Protein AF-A0A6N6PFQ8-F1 (afdb_monomer_lite)

Radius of gyration: 21.65 Å; chains: 1; bounding box: 84×48×43 Å

Secondary structure (DSSP, 8-state):
-------------S--S----S----THHHHHHHHHGGGS--TTHHHHHGGGGG-S-HHHHHHHHHHHHTS-GGGTHHHHHS--SHHHHHHHHHHHHHH--GGGHHHHHHHHHHHHHHS-GGGS-HHHHHHHHHHHHHHHHHS-PPPHHHHHHHHHHHHTTS-SS---SHHHHHHHHHHHHHHHHHS-TTSPP-

Sequence (194 aa):
MHFRSFICLIALGWIAVWEAHAARPPTGSVERELAAFHQRRDPQAVEKAWPHLDSPDRAIRTAARRAIMAQPFDSWKRRALDETRTQAALEALTALVEACPAAQADELRPHICEGLTTLHIEGMTAAQQLATVALTRRTFARLGGPTADERGQMTDLWMNFLPAQDSPGARGREFSTAVRALLRFLAPPDAPRP

Structure (mmCIF, N/CA/C/O backbone):
data_AF-A0A6N6PFQ8-F1
#
_entry.id   AF-A0A6N6PFQ8-F1
#
loop_
_atom_site.group_PDB
_atom_site.id
_atom_site.type_symbol
_atom_site.label_atom_id
_atom_site.label_alt_id
_atom_site.label_comp_id
_atom_site.label_asym_id
_atom_site.label_entity_id
_atom_site.label_seq_id
_atom_site.pdbx_PDB_ins_code
_atom_site.Cartn_x
_atom_site.Cartn_y
_atom_site.Cartn_z
_atom_site.occupancy
_atom_site.B_iso_or_equiv
_atom_site.auth_seq_id
_atom_site.auth_comp_id
_atom_site.auth_asym_id
_atom_site.auth_atom_id
_atom_site.pdbx_PDB_model_num
ATOM 1 N N . MET A 1 1 ? -61.586 29.712 7.581 1.00 36.81 1 MET A N 1
ATOM 2 C CA . MET A 1 1 ? -61.432 28.522 6.712 1.00 36.81 1 MET A CA 1
ATOM 3 C C . MET A 1 1 ? -59.971 28.075 6.819 1.00 36.81 1 MET A C 1
ATOM 5 O O . MET A 1 1 ? -59.134 28.658 6.160 1.00 36.81 1 MET A O 1
ATOM 9 N N . HIS A 1 2 ? -59.534 27.415 7.896 1.00 32.06 2 HIS A N 1
ATOM 10 C CA . HIS A 1 2 ? -59.614 25.977 8.226 1.00 32.06 2 HIS A CA 1
ATOM 11 C C . HIS A 1 2 ? -59.050 25.018 7.165 1.00 32.06 2 HIS A C 1
ATOM 13 O O . HIS A 1 2 ? -59.765 24.690 6.230 1.00 32.06 2 HIS A O 1
ATOM 19 N N . PHE A 1 3 ? -57.830 24.511 7.404 1.00 30.52 3 PHE A N 1
ATOM 20 C CA . PHE A 1 3 ? -57.472 23.075 7.471 1.00 30.52 3 PHE A CA 1
ATOM 21 C C . PHE A 1 3 ? -56.017 22.955 7.990 1.00 30.52 3 PHE A C 1
ATOM 23 O O . PHE A 1 3 ? -55.081 23.345 7.309 1.00 30.52 3 PHE A O 1
ATOM 30 N N . ARG A 1 4 ? -55.812 22.839 9.309 1.00 36.16 4 ARG A N 1
ATOM 31 C CA . ARG A 1 4 ? -55.496 21.617 10.088 1.00 36.16 4 ARG A CA 1
ATOM 32 C C . ARG A 1 4 ? -54.203 20.886 9.685 1.00 36.16 4 ARG A C 1
ATOM 34 O O . ARG A 1 4 ? -54.142 20.214 8.667 1.00 36.16 4 ARG A O 1
ATOM 41 N N . SER A 1 5 ? -53.245 20.996 10.608 1.00 34.75 5 SER A N 1
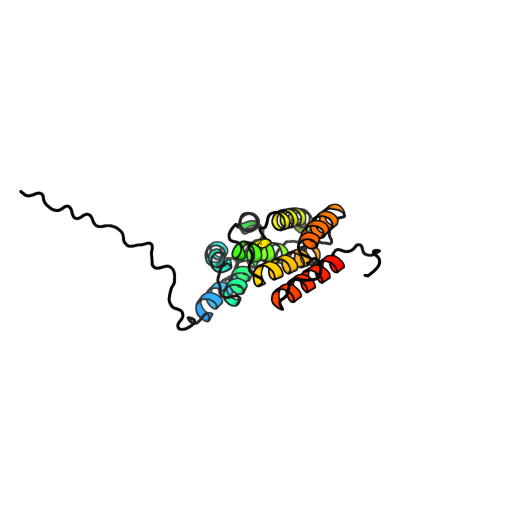ATOM 42 C CA . SER A 1 5 ? -52.209 20.049 11.026 1.00 34.75 5 SER A CA 1
ATOM 43 C C . SER A 1 5 ? -52.179 18.677 10.354 1.00 34.75 5 SER A C 1
ATOM 45 O O . SER A 1 5 ? -53.124 17.906 10.491 1.00 34.75 5 SER A O 1
ATOM 47 N N . PHE A 1 6 ? -50.999 18.312 9.855 1.00 35.72 6 PHE A N 1
ATOM 48 C CA . PHE A 1 6 ? -50.457 16.968 10.030 1.00 35.72 6 PHE A CA 1
ATOM 49 C C . PHE A 1 6 ? -48.992 17.079 10.457 1.00 35.72 6 PHE A C 1
ATOM 51 O O . PHE A 1 6 ? -48.119 17.483 9.696 1.00 35.72 6 PHE A O 1
ATOM 58 N N . ILE A 1 7 ? -48.761 16.756 11.727 1.00 36.88 7 ILE A N 1
ATOM 59 C CA . ILE A 1 7 ? -47.459 16.376 12.263 1.00 36.88 7 ILE A CA 1
ATOM 60 C C . ILE A 1 7 ? -47.153 14.991 11.689 1.00 36.88 7 ILE A C 1
ATOM 62 O O . ILE A 1 7 ? -47.950 14.073 11.872 1.00 36.88 7 ILE A O 1
ATOM 66 N N . CYS A 1 8 ? -46.000 14.832 11.045 1.00 29.67 8 CYS A N 1
ATOM 67 C CA . CYS A 1 8 ? -45.348 13.535 10.933 1.00 29.67 8 CYS A CA 1
ATOM 68 C C . CYS A 1 8 ? -43.855 13.726 11.218 1.00 29.67 8 CYS A C 1
ATOM 70 O O . CYS A 1 8 ? -43.148 14.442 10.512 1.00 29.67 8 CYS A O 1
ATOM 72 N N . LEU A 1 9 ? -43.449 13.148 12.344 1.00 36.41 9 LEU A N 1
ATOM 73 C CA . LEU A 1 9 ? -42.088 12.974 12.838 1.00 36.41 9 LEU A CA 1
ATOM 74 C C . LEU A 1 9 ? -41.306 11.991 11.946 1.00 36.41 9 LEU A C 1
ATOM 76 O O . LEU A 1 9 ? -41.921 11.256 11.180 1.00 36.41 9 LEU A O 1
ATOM 80 N N . ILE A 1 10 ? -39.990 11.887 12.212 1.00 36.28 10 ILE A N 1
ATOM 81 C CA . ILE A 1 10 ? -38.999 10.896 11.715 1.00 36.28 10 ILE A CA 1
ATOM 82 C C . ILE A 1 10 ? -38.246 11.411 10.466 1.00 36.28 10 ILE A C 1
ATOM 84 O O . ILE A 1 10 ? -38.858 11.692 9.451 1.00 36.28 10 ILE A O 1
ATOM 88 N N . ALA A 1 11 ? -36.922 11.574 10.407 1.00 33.91 11 ALA A N 1
ATOM 89 C CA . ALA A 1 11 ? -35.826 11.342 11.339 1.00 33.91 11 ALA A CA 1
ATOM 90 C C . ALA A 1 11 ? -34.702 12.348 11.018 1.00 33.91 11 ALA A C 1
ATOM 92 O O . ALA A 1 11 ? -34.110 12.329 9.939 1.00 33.91 11 ALA A O 1
ATOM 93 N N . LEU A 1 12 ? -34.393 13.215 11.980 1.00 39.75 12 LEU A N 1
ATOM 94 C CA . LEU A 1 12 ? -33.166 14.007 12.013 1.00 39.75 12 LEU A CA 1
ATOM 95 C C . LEU A 1 12 ? -32.006 13.070 12.362 1.00 39.75 12 LEU A C 1
ATOM 97 O O . LEU A 1 12 ? -31.743 12.829 13.537 1.00 39.75 12 LEU A O 1
ATOM 101 N N . GLY A 1 13 ? -31.363 12.490 11.347 1.00 40.25 13 GLY A N 1
ATOM 102 C CA . GLY A 1 13 ? -30.336 11.473 11.572 1.00 40.25 13 GLY A CA 1
ATOM 103 C C . GLY A 1 13 ? -29.065 11.580 10.742 1.00 40.25 13 GLY A C 1
ATOM 104 O O . GLY A 1 13 ? -28.187 10.768 10.982 1.00 40.25 13 GLY A O 1
ATOM 105 N N . TRP A 1 14 ? -28.926 12.522 9.797 1.00 32.25 14 TRP A N 1
ATOM 106 C CA . TRP A 1 14 ? -27.848 12.470 8.786 1.00 32.25 14 TRP A CA 1
ATOM 107 C C . TRP A 1 14 ? -27.010 13.752 8.598 1.00 32.25 14 TRP A C 1
ATOM 109 O O . TRP A 1 14 ? -26.226 13.826 7.660 1.00 32.25 14 TRP A O 1
ATOM 119 N N . ILE A 1 15 ? -27.085 14.744 9.495 1.00 34.84 15 ILE A N 1
ATOM 120 C CA . ILE A 1 15 ? -26.240 15.961 9.410 1.00 34.84 15 ILE A CA 1
ATOM 121 C C . ILE A 1 15 ? -25.534 16.242 10.743 1.00 34.84 15 ILE A C 1
ATOM 123 O O . ILE A 1 15 ? -25.701 17.285 11.363 1.00 34.84 15 ILE A O 1
ATOM 127 N N . ALA A 1 16 ? -24.736 15.281 11.202 1.00 34.69 16 ALA A N 1
ATOM 128 C CA . ALA A 1 16 ? -23.726 15.525 12.234 1.00 34.69 16 ALA A CA 1
ATOM 129 C C . ALA A 1 16 ? -22.407 14.812 11.896 1.00 34.69 16 ALA A C 1
ATOM 131 O O . ALA A 1 16 ? -21.698 14.323 12.774 1.00 34.69 16 ALA A O 1
ATOM 132 N N . VAL A 1 17 ? -22.068 14.747 10.604 1.00 44.19 17 VAL A N 1
ATOM 133 C CA . VAL A 1 17 ? -20.692 14.480 10.185 1.00 44.19 17 VAL A CA 1
ATOM 134 C C . VAL A 1 17 ? -19.933 15.796 10.306 1.00 44.19 17 VAL A C 1
ATOM 136 O O . VAL A 1 17 ? -19.954 16.637 9.419 1.00 44.19 17 VAL A O 1
ATOM 139 N N . TRP A 1 18 ? -19.266 15.913 11.450 1.00 41.59 18 TRP A N 1
ATOM 140 C CA . TRP A 1 18 ? -17.939 16.501 11.560 1.00 41.59 18 TRP A CA 1
ATOM 141 C C . TRP A 1 18 ? -17.824 18.022 11.392 1.00 41.59 18 TRP A C 1
ATOM 143 O O . TRP A 1 18 ? -17.403 18.527 10.362 1.00 41.59 18 TRP A O 1
ATOM 153 N N . GLU A 1 19 ? -18.035 18.741 12.495 1.00 41.84 19 GLU A N 1
ATOM 154 C CA . GLU A 1 19 ? -17.313 19.989 12.748 1.00 41.84 19 GLU A CA 1
ATOM 155 C C . GLU A 1 19 ? -17.084 20.177 14.255 1.00 41.84 19 GLU A C 1
ATOM 157 O O . GLU A 1 19 ? -17.955 20.614 14.999 1.00 41.84 19 GLU A O 1
ATOM 162 N N . ALA A 1 20 ? -15.889 19.797 14.714 1.00 33.81 20 ALA A N 1
ATOM 163 C CA . ALA A 1 20 ? -15.305 20.260 15.971 1.00 33.81 20 ALA A CA 1
ATOM 164 C C . ALA A 1 20 ? -13.780 20.083 15.906 1.00 33.81 20 ALA A C 1
ATOM 166 O O . ALA A 1 20 ? -13.225 19.053 16.287 1.00 33.81 20 ALA A O 1
ATOM 167 N N . HIS A 1 21 ? -13.086 21.103 15.400 1.00 49.72 21 HIS A N 1
ATOM 168 C CA . HIS A 1 21 ? -11.646 21.255 15.598 1.00 49.72 21 HIS A CA 1
ATOM 169 C C . HIS A 1 21 ? -11.396 21.794 17.014 1.00 49.72 21 HIS A C 1
ATOM 171 O O . HIS A 1 21 ? -11.161 22.984 17.197 1.00 49.72 21 HIS A O 1
ATOM 177 N N . ALA A 1 22 ? -11.465 20.924 18.022 1.00 40.62 22 ALA A N 1
ATOM 178 C CA . ALA A 1 22 ? -10.969 21.200 19.370 1.00 40.62 22 ALA A CA 1
ATOM 179 C C . ALA A 1 22 ? -10.733 19.876 20.119 1.00 40.62 22 ALA A C 1
ATOM 181 O O . ALA A 1 22 ? -11.661 19.100 20.304 1.00 40.62 22 ALA A O 1
ATOM 182 N N . ALA A 1 23 ? -9.481 19.651 20.542 1.00 40.19 23 ALA A N 1
ATOM 183 C CA . ALA A 1 23 ? -8.944 18.470 21.237 1.00 40.19 23 ALA A CA 1
ATOM 184 C C . ALA A 1 23 ? -8.938 17.147 20.434 1.00 40.19 23 ALA A C 1
ATOM 186 O O . ALA A 1 23 ? -9.969 16.535 20.175 1.00 40.19 23 ALA A O 1
ATOM 187 N N . ARG A 1 24 ? -7.735 16.646 20.094 1.00 50.97 24 ARG A N 1
ATOM 188 C CA . ARG A 1 24 ? -7.572 15.247 19.654 1.00 50.97 24 ARG A CA 1
ATOM 189 C C . ARG A 1 24 ? -8.071 14.3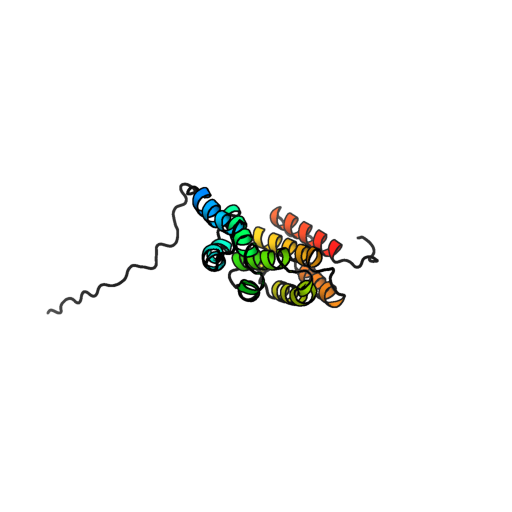38 20.789 1.00 50.97 24 ARG A C 1
ATOM 191 O O . ARG A 1 24 ? -7.523 14.451 21.889 1.00 50.97 24 ARG A O 1
ATOM 198 N N . PRO A 1 25 ? -9.053 13.444 20.569 1.00 49.91 25 PRO A N 1
ATOM 199 C CA . PRO A 1 25 ? -9.365 12.415 21.554 1.00 49.91 25 PRO A CA 1
ATOM 200 C C . PRO A 1 25 ? -8.107 11.562 21.786 1.00 49.91 25 PRO A C 1
ATOM 202 O O . PRO A 1 25 ? -7.267 11.474 20.886 1.00 49.91 25 PRO A O 1
ATOM 205 N N . PRO A 1 26 ? -7.926 10.943 22.965 1.00 50.94 26 PRO A N 1
ATOM 206 C CA . PRO A 1 26 ? -6.771 10.091 23.215 1.00 50.94 26 PRO A CA 1
ATOM 207 C C . PRO A 1 26 ? -6.790 8.907 22.236 1.00 50.94 26 PRO A C 1
ATOM 209 O O . PRO A 1 26 ? -7.487 7.918 22.441 1.00 50.94 26 PRO A O 1
ATOM 212 N N . THR A 1 27 ? -5.998 9.007 21.169 1.00 56.34 27 THR A N 1
ATOM 213 C CA . THR A 1 27 ? -5.847 8.010 20.093 1.00 56.34 27 THR A CA 1
ATOM 214 C C . THR A 1 27 ? -5.404 6.641 20.609 1.00 56.34 27 THR A C 1
ATOM 216 O O . THR A 1 27 ? -5.646 5.614 19.977 1.00 56.34 27 THR A O 1
ATOM 219 N N . GLY A 1 28 ? -4.839 6.605 21.817 1.00 65.56 28 GLY A N 1
ATOM 220 C CA . GLY A 1 28 ? -4.353 5.393 22.453 1.00 65.56 28 GLY A CA 1
ATOM 221 C C . GLY A 1 28 ? -5.412 4.330 22.758 1.00 65.56 28 GLY A C 1
ATOM 222 O O . GLY A 1 28 ? -5.014 3.189 22.950 1.00 65.56 28 GLY A O 1
ATOM 223 N N . SER A 1 29 ? -6.719 4.618 22.855 1.00 76.75 29 SER A N 1
ATOM 224 C CA . SER A 1 29 ? -7.714 3.541 23.072 1.00 76.75 29 SER A CA 1
ATOM 225 C C . SER A 1 29 ? -7.903 2.693 21.815 1.00 76.75 29 SER A C 1
ATOM 227 O O . SER A 1 29 ? -7.626 1.498 21.851 1.00 76.75 29 SER A O 1
ATOM 229 N N . VAL A 1 30 ? -8.248 3.328 20.692 1.00 80.62 30 VAL A N 1
ATOM 230 C CA . VAL A 1 30 ? -8.462 2.656 19.400 1.00 80.62 30 VAL A CA 1
ATOM 231 C C . VAL A 1 30 ? -7.181 1.974 18.920 1.00 80.62 30 VAL A C 1
ATOM 233 O O . VAL A 1 30 ? -7.213 0.827 18.483 1.00 80.62 30 VAL A O 1
ATOM 236 N N . GLU A 1 31 ? -6.026 2.629 19.051 1.00 82.06 31 GLU A N 1
ATOM 237 C CA . GLU A 1 31 ? -4.747 2.007 18.691 1.00 82.06 31 GLU A CA 1
ATOM 238 C C . GLU A 1 31 ? -4.444 0.760 19.528 1.00 82.06 31 GLU A C 1
ATOM 240 O O . GLU A 1 31 ? -4.000 -0.246 18.973 1.00 82.06 31 GLU A O 1
ATOM 245 N N . ARG A 1 32 ? -4.704 0.792 20.844 1.00 81.94 32 ARG A N 1
ATOM 246 C CA . ARG A 1 32 ? -4.505 -0.374 21.723 1.00 81.94 32 ARG A CA 1
ATOM 247 C C . ARG A 1 32 ? -5.482 -1.500 21.409 1.00 81.94 32 ARG A C 1
ATOM 249 O O . ARG A 1 32 ? -5.076 -2.659 21.412 1.00 81.94 32 ARG A O 1
ATOM 256 N N . GLU A 1 33 ? -6.736 -1.170 21.121 1.00 84.94 33 GLU A N 1
ATOM 257 C CA . GLU A 1 33 ? -7.749 -2.144 20.708 1.00 84.94 33 GLU A CA 1
ATOM 258 C C . GLU A 1 33 ? -7.338 -2.851 19.413 1.00 84.94 33 GLU A C 1
ATOM 260 O O . GLU A 1 33 ? -7.338 -4.079 19.351 1.00 84.94 33 GLU A O 1
ATOM 265 N N . LEU A 1 34 ? -6.890 -2.095 18.408 1.00 85.12 34 LEU A N 1
ATOM 266 C CA . LEU A 1 34 ? -6.399 -2.660 17.151 1.00 85.12 34 LEU A CA 1
ATOM 267 C C . LEU A 1 34 ? -5.109 -3.466 17.345 1.00 85.12 34 LEU A C 1
ATOM 269 O O . LEU A 1 34 ? -4.945 -4.529 16.745 1.00 85.12 34 LEU A O 1
ATOM 273 N N . ALA A 1 35 ? -4.207 -3.004 18.214 1.00 80.69 35 ALA A N 1
ATOM 274 C CA . ALA A 1 35 ? -2.980 -3.724 18.546 1.00 80.69 35 ALA A CA 1
ATOM 275 C C . ALA A 1 35 ? -3.248 -5.074 19.231 1.00 80.69 35 ALA A C 1
ATOM 277 O O . ALA A 1 35 ? -2.457 -6.005 19.067 1.00 80.69 35 ALA A O 1
ATOM 278 N N . ALA A 1 36 ? -4.370 -5.233 19.940 1.00 81.69 36 ALA A N 1
ATOM 279 C CA . ALA A 1 36 ? -4.738 -6.510 20.552 1.00 81.69 36 ALA A CA 1
ATOM 280 C C . ALA A 1 36 ? -4.945 -7.627 19.510 1.00 81.69 36 ALA A C 1
ATOM 282 O O . ALA A 1 36 ? -4.660 -8.793 19.792 1.00 81.69 36 ALA A O 1
ATOM 283 N N . PHE A 1 37 ? -5.358 -7.280 18.286 1.00 80.69 37 PHE A N 1
ATOM 284 C CA . PHE A 1 37 ? -5.476 -8.234 17.179 1.00 80.69 37 PHE A CA 1
ATOM 285 C C . PHE A 1 37 ? -4.126 -8.653 16.581 1.00 80.69 37 PHE A C 1
ATOM 287 O O . PHE A 1 37 ? -4.081 -9.615 15.823 1.00 80.69 37 PHE A O 1
ATOM 294 N N . HIS A 1 38 ? -3.009 -7.992 16.916 1.00 70.38 38 HIS A N 1
ATOM 295 C CA . HIS A 1 38 ? -1.688 -8.377 16.387 1.00 70.38 38 HIS A CA 1
ATOM 296 C C . HIS A 1 38 ? -1.205 -9.707 16.976 1.00 70.38 38 HIS A C 1
ATOM 298 O O . HIS A 1 38 ? -0.417 -10.407 16.351 1.00 70.38 38 HIS A O 1
ATOM 304 N N . GLN A 1 39 ? -1.663 -10.052 18.182 1.00 73.00 39 GLN A N 1
ATOM 305 C CA . GLN A 1 39 ? -1.171 -11.204 18.946 1.00 73.00 3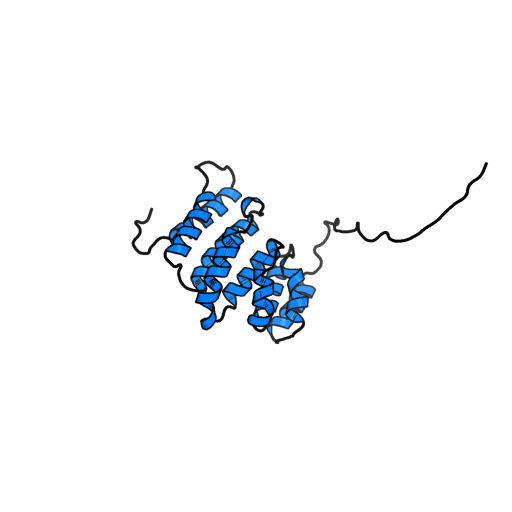9 GLN A CA 1
ATOM 306 C C . GLN A 1 39 ? -2.051 -12.453 18.810 1.00 73.00 39 GLN A C 1
ATOM 308 O O . GLN A 1 39 ? -1.751 -13.486 19.409 1.00 73.00 39 GLN A O 1
ATOM 313 N N . ARG A 1 40 ? -3.160 -12.374 18.068 1.00 77.94 40 ARG A N 1
ATOM 314 C CA . ARG A 1 40 ? -4.107 -13.483 17.922 1.00 77.94 40 ARG A CA 1
ATOM 315 C C . ARG A 1 40 ? -4.832 -13.423 16.587 1.00 77.94 40 ARG A C 1
ATOM 317 O O . ARG A 1 40 ? -5.176 -12.350 16.100 1.00 77.94 40 ARG A O 1
ATOM 324 N N . ARG A 1 41 ? -5.124 -14.602 16.043 1.00 85.19 41 ARG A N 1
ATOM 325 C CA . ARG A 1 41 ? -6.097 -14.728 14.961 1.00 85.19 41 ARG A CA 1
ATOM 326 C C . ARG A 1 41 ? -7.484 -14.543 15.557 1.00 85.19 41 ARG A C 1
ATOM 328 O O . ARG A 1 41 ? -7.847 -15.265 16.484 1.00 85.19 41 ARG A O 1
ATOM 335 N N . ASP A 1 42 ? -8.229 -13.585 15.038 1.00 86.50 42 ASP A N 1
ATOM 336 C CA . ASP A 1 42 ? -9.598 -13.307 15.454 1.00 86.50 42 ASP A CA 1
ATOM 337 C C . ASP A 1 42 ? -10.447 -13.097 14.192 1.00 86.50 42 ASP A C 1
ATOM 339 O O . ASP A 1 42 ? -10.132 -12.218 13.384 1.00 86.50 42 ASP A O 1
ATOM 343 N N . PRO A 1 43 ? -11.519 -13.885 13.988 1.00 79.94 43 PRO A N 1
ATOM 344 C CA . PRO A 1 43 ? -12.359 -13.767 12.798 1.00 79.94 43 PRO A CA 1
ATOM 345 C C . PRO A 1 43 ? -13.030 -12.390 12.665 1.00 79.94 43 PRO A C 1
ATOM 347 O O . PRO A 1 43 ? -13.420 -12.011 11.565 1.00 79.94 43 PRO A O 1
ATOM 350 N N . GLN A 1 44 ? -13.142 -11.619 13.752 1.00 88.69 44 GLN A N 1
ATOM 351 C CA . GLN A 1 44 ? -13.696 -10.263 13.746 1.00 88.69 44 GLN A CA 1
ATOM 352 C C . GLN A 1 44 ? -12.638 -9.170 13.540 1.00 88.69 44 GLN A C 1
ATOM 354 O O . GLN A 1 44 ? -13.009 -8.008 13.370 1.00 88.69 44 GLN A O 1
ATOM 359 N N . ALA A 1 45 ? -11.340 -9.496 13.571 1.00 91.88 45 ALA A N 1
ATOM 360 C CA . ALA A 1 45 ? -10.275 -8.496 13.484 1.00 91.88 45 ALA A CA 1
ATOM 361 C C . ALA A 1 45 ? -10.334 -7.701 12.180 1.00 91.88 45 ALA A C 1
ATOM 363 O O . ALA A 1 45 ? -10.222 -6.479 12.210 1.00 91.88 45 ALA A O 1
ATOM 364 N N . VAL A 1 46 ? -10.547 -8.385 11.048 1.00 95.00 46 VAL A N 1
ATOM 365 C CA . VAL A 1 46 ? -10.654 -7.737 9.733 1.00 95.00 46 VAL A CA 1
ATOM 366 C C . VAL A 1 46 ? -11.818 -6.752 9.738 1.00 95.00 46 VAL A C 1
ATOM 368 O O . VAL A 1 46 ? -11.607 -5.581 9.447 1.00 95.00 46 VAL A O 1
ATOM 371 N N . GLU A 1 47 ? -13.011 -7.182 10.159 1.00 94.62 47 GLU A N 1
ATOM 372 C CA . GLU A 1 47 ? -14.200 -6.319 10.190 1.00 94.62 47 GLU A CA 1
ATOM 373 C C . GLU A 1 47 ? -14.042 -5.109 11.111 1.00 94.62 47 GLU A C 1
ATOM 375 O O . GLU A 1 47 ? -14.451 -4.004 10.759 1.00 94.62 47 GLU A O 1
ATOM 380 N N . LYS A 1 48 ? -13.407 -5.293 12.272 1.00 94.56 48 LYS A N 1
ATOM 381 C CA . LYS A 1 48 ? -13.170 -4.201 13.223 1.00 94.56 48 LYS A CA 1
ATOM 382 C C . LYS A 1 48 ? -12.084 -3.241 12.748 1.00 94.56 48 LYS A C 1
ATOM 384 O O . LYS A 1 48 ? -12.205 -2.045 12.971 1.00 94.56 48 LYS A O 1
ATOM 389 N N . ALA A 1 49 ? -11.033 -3.735 12.096 1.00 96.56 49 ALA A N 1
ATOM 390 C CA . ALA A 1 49 ? -9.906 -2.914 11.661 1.00 96.56 49 ALA A CA 1
ATOM 391 C C . ALA A 1 49 ? -10.166 -2.170 10.343 1.00 96.56 49 ALA A C 1
ATOM 393 O O . ALA A 1 49 ? -9.663 -1.061 10.162 1.00 96.56 49 ALA A O 1
ATOM 394 N N . TRP A 1 50 ? -10.948 -2.743 9.426 1.00 97.94 50 TRP A N 1
ATOM 395 C CA . TRP A 1 50 ? -11.119 -2.213 8.068 1.00 97.94 50 TRP A CA 1
ATOM 396 C C . TRP A 1 50 ? -11.601 -0.756 7.979 1.00 97.94 50 TRP A C 1
ATOM 398 O O . TRP A 1 50 ? -11.058 0.005 7.171 1.00 97.94 50 TRP A O 1
ATOM 408 N N . PRO A 1 51 ? -12.583 -0.307 8.791 1.00 96.94 51 PRO A N 1
ATOM 409 C CA . PRO A 1 51 ? -13.034 1.083 8.759 1.00 96.94 51 PRO A CA 1
ATOM 410 C C . PRO A 1 51 ? -11.913 2.070 9.103 1.00 96.94 51 PRO A C 1
ATOM 412 O O . PRO A 1 51 ? -11.878 3.178 8.573 1.00 96.94 51 PRO A O 1
ATOM 415 N N . HIS A 1 52 ? -10.957 1.647 9.935 1.00 97.25 52 HIS A N 1
ATOM 416 C CA . HIS A 1 52 ? -9.857 2.477 10.420 1.00 97.25 52 HIS A CA 1
ATOM 417 C C . HIS A 1 52 ? -8.705 2.644 9.421 1.00 97.25 52 HIS A C 1
ATOM 419 O O . HIS A 1 52 ? -7.832 3.483 9.651 1.00 97.25 52 HIS A O 1
ATOM 425 N N . LEU A 1 53 ? -8.709 1.917 8.298 1.00 97.62 53 LEU A N 1
ATOM 426 C CA . LEU A 1 53 ? -7.752 2.136 7.208 1.00 97.62 53 LEU A CA 1
ATOM 427 C C . LEU A 1 53 ? -7.918 3.511 6.540 1.00 97.62 53 LEU A C 1
ATOM 429 O O . LEU A 1 53 ? -6.962 4.034 5.980 1.00 97.62 53 LEU A O 1
ATOM 433 N N . ASP A 1 54 ? -9.097 4.124 6.654 1.00 96.12 54 ASP A N 1
ATOM 434 C CA . ASP A 1 54 ? -9.410 5.452 6.106 1.00 96.12 54 ASP A CA 1
ATOM 435 C C . ASP A 1 54 ? -9.273 6.571 7.158 1.00 96.12 54 ASP A C 1
ATOM 437 O O . ASP A 1 54 ? -9.658 7.715 6.935 1.00 96.12 54 ASP A O 1
ATOM 441 N N . SER A 1 55 ? -8.740 6.251 8.345 1.00 95.56 55 SER A N 1
ATOM 442 C CA . SER A 1 55 ? -8.609 7.218 9.439 1.00 95.56 55 SER A CA 1
ATOM 443 C C . SER A 1 55 ? -7.716 8.401 9.037 1.00 95.56 55 SER A C 1
ATOM 445 O O . SER A 1 55 ? -6.649 8.181 8.454 1.00 95.56 55 SER A O 1
ATOM 447 N N . PRO A 1 56 ? -8.046 9.652 9.415 1.00 90.81 56 PRO A N 1
ATOM 448 C CA . PRO A 1 56 ? -7.134 10.782 9.232 1.00 90.81 56 PRO A CA 1
ATOM 449 C C . PRO A 1 56 ? -5.847 10.618 10.060 1.00 90.81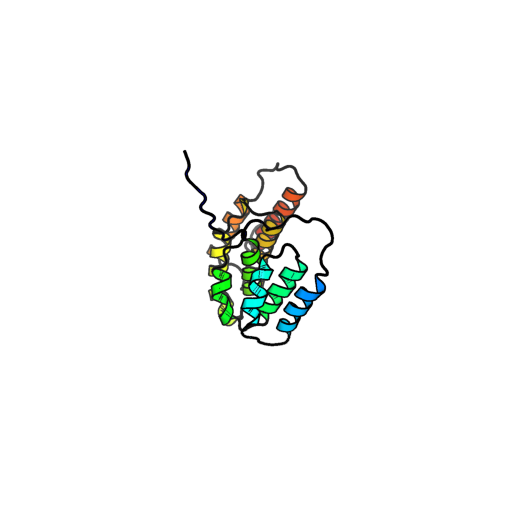 56 PRO A C 1
ATOM 451 O O . PRO A 1 56 ? -4.793 11.143 9.688 1.00 90.81 56 PRO A O 1
ATOM 454 N N . ASP A 1 57 ? -5.896 9.839 11.144 1.00 93.19 57 ASP A N 1
ATOM 455 C CA . ASP A 1 57 ? -4.741 9.560 11.988 1.00 93.19 57 ASP A CA 1
ATOM 456 C C . ASP A 1 57 ? -3.887 8.410 11.430 1.00 93.19 57 ASP A C 1
ATOM 458 O O . ASP A 1 57 ? -4.316 7.256 11.341 1.00 93.19 57 ASP A O 1
ATOM 462 N N . ARG A 1 58 ? -2.631 8.725 11.095 1.00 91.75 58 ARG A N 1
ATOM 463 C CA . ARG A 1 58 ? -1.654 7.761 10.569 1.00 91.75 58 ARG A CA 1
ATOM 464 C C . ARG A 1 58 ? -1.371 6.609 11.536 1.00 91.75 58 ARG A C 1
ATOM 466 O O . ARG A 1 58 ? -1.115 5.492 11.077 1.00 91.75 58 ARG A O 1
ATOM 473 N N . ALA A 1 59 ? -1.352 6.864 12.840 1.00 92.25 59 ALA A N 1
ATOM 474 C CA . ALA A 1 59 ? -1.060 5.842 13.837 1.00 92.25 59 ALA A CA 1
ATOM 475 C C . ALA A 1 59 ? -2.212 4.830 13.928 1.00 92.25 59 ALA A C 1
ATOM 477 O O . ALA A 1 59 ? -1.960 3.624 13.849 1.00 92.25 59 ALA A O 1
ATOM 478 N N . ILE A 1 60 ? -3.463 5.304 13.896 1.00 94.69 60 ILE A N 1
ATOM 479 C CA . ILE A 1 60 ? -4.654 4.446 13.780 1.00 94.69 60 ILE A CA 1
ATOM 480 C C . ILE A 1 60 ? -4.616 3.614 12.489 1.00 94.69 60 ILE A C 1
ATOM 482 O O . ILE A 1 60 ? -4.780 2.395 12.556 1.00 94.69 60 ILE A O 1
ATOM 486 N N . ARG A 1 61 ? -4.324 4.224 11.327 1.00 95.88 61 ARG A N 1
ATOM 487 C CA . ARG A 1 61 ? -4.202 3.469 10.060 1.00 95.88 61 ARG A CA 1
ATOM 488 C C . ARG A 1 61 ? -3.135 2.382 10.138 1.00 95.88 61 ARG A C 1
ATOM 490 O O . ARG A 1 61 ? -3.348 1.254 9.702 1.00 95.88 61 ARG A O 1
ATOM 497 N N . THR A 1 62 ? -1.994 2.701 10.746 1.00 94.12 62 THR A N 1
ATOM 498 C CA . THR A 1 62 ? -0.891 1.747 10.922 1.00 94.12 62 THR A CA 1
ATOM 499 C C . THR A 1 62 ? -1.293 0.586 11.830 1.00 94.12 62 THR A C 1
ATOM 501 O O . THR A 1 62 ? -0.973 -0.566 11.526 1.00 94.12 62 THR A O 1
ATOM 504 N N . ALA A 1 63 ? -2.001 0.865 12.928 1.00 94.44 63 ALA A N 1
ATOM 505 C CA . ALA A 1 63 ? -2.503 -0.159 13.839 1.00 94.44 63 ALA A CA 1
ATOM 506 C C . ALA A 1 63 ? -3.531 -1.071 13.150 1.00 94.44 63 ALA A C 1
ATOM 508 O O . ALA A 1 63 ? -3.424 -2.294 13.269 1.00 94.44 63 ALA A O 1
ATOM 509 N N . ALA A 1 64 ? -4.450 -0.487 12.373 1.00 96.62 64 ALA A N 1
ATOM 510 C CA . ALA A 1 64 ? -5.452 -1.202 11.585 1.00 96.62 64 ALA A CA 1
ATOM 511 C C . ALA A 1 64 ? -4.814 -2.116 10.531 1.00 96.62 64 ALA A C 1
ATOM 513 O O . ALA A 1 64 ? -5.117 -3.308 10.479 1.00 96.62 64 ALA A O 1
ATOM 514 N N . ARG A 1 65 ? -3.864 -1.592 9.745 1.00 97.25 65 ARG A N 1
ATOM 515 C CA . ARG A 1 65 ? -3.143 -2.372 8.730 1.00 97.25 65 ARG A CA 1
ATOM 516 C C . ARG A 1 65 ? -2.450 -3.584 9.349 1.00 97.25 65 ARG A C 1
ATOM 518 O O . ARG A 1 65 ? -2.611 -4.701 8.869 1.00 97.25 65 ARG A O 1
ATOM 525 N N . ARG A 1 66 ? -1.735 -3.385 10.459 1.00 95.44 66 ARG A N 1
ATOM 526 C CA . ARG A 1 66 ? -1.070 -4.479 11.183 1.00 95.44 66 ARG A CA 1
ATOM 527 C C . ARG A 1 66 ? -2.059 -5.497 11.763 1.00 95.44 66 ARG A C 1
ATOM 529 O O . ARG A 1 66 ? -1.766 -6.687 11.742 1.00 95.44 66 ARG A O 1
ATOM 536 N N . ALA A 1 67 ? -3.221 -5.047 12.240 1.00 95.44 67 ALA A N 1
ATOM 537 C CA . ALA A 1 67 ? -4.274 -5.933 12.737 1.00 95.44 67 ALA A CA 1
ATOM 538 C C . ALA A 1 67 ? -4.793 -6.867 11.642 1.00 95.44 67 ALA A C 1
ATOM 540 O O . ALA A 1 67 ? -4.951 -8.059 11.897 1.00 95.44 67 ALA A O 1
ATOM 541 N N . ILE A 1 68 ? -4.978 -6.343 10.428 1.00 96.81 68 ILE A N 1
ATOM 542 C CA . ILE A 1 68 ? -5.380 -7.118 9.246 1.00 96.81 68 ILE A CA 1
ATOM 543 C C . ILE A 1 68 ? -4.272 -8.089 8.828 1.00 96.81 68 ILE A C 1
ATOM 545 O O . ILE A 1 68 ? -4.543 -9.270 8.641 1.00 96.81 68 ILE A O 1
ATOM 549 N N . MET A 1 69 ? -3.019 -7.630 8.759 1.00 96.00 69 MET A N 1
ATOM 550 C CA . MET A 1 69 ? -1.875 -8.468 8.368 1.00 96.00 69 MET A CA 1
ATOM 551 C C . MET A 1 69 ? -1.636 -9.661 9.304 1.00 96.00 69 MET A C 1
ATOM 553 O O . MET A 1 69 ? -1.064 -10.662 8.883 1.00 96.00 69 MET A O 1
ATOM 557 N N . ALA A 1 70 ? -2.050 -9.564 10.570 1.00 94.69 70 ALA A N 1
ATOM 558 C CA . ALA A 1 70 ? -1.961 -10.669 11.524 1.00 94.69 70 ALA A CA 1
ATOM 559 C C . ALA A 1 70 ? -2.997 -11.784 11.262 1.00 94.69 70 ALA A C 1
ATOM 561 O O . ALA A 1 70 ? -2.887 -12.878 11.825 1.00 94.69 70 ALA A O 1
ATOM 562 N N . GLN A 1 71 ? -4.000 -11.526 10.417 1.00 94.94 71 GLN A N 1
ATOM 563 C CA . GLN A 1 71 ? -5.052 -12.483 10.080 1.00 94.94 71 GLN A CA 1
ATOM 564 C C . GLN A 1 71 ? -4.654 -13.352 8.876 1.00 94.94 71 GLN A C 1
ATOM 566 O O . GLN A 1 71 ? -3.801 -12.947 8.083 1.00 94.94 71 GLN A O 1
ATOM 571 N N . PRO A 1 72 ? -5.255 -14.551 8.710 1.00 95.31 72 PRO A N 1
ATOM 572 C CA . PRO A 1 72 ? -4.968 -15.426 7.573 1.00 95.31 72 PRO A CA 1
ATOM 573 C C . PRO A 1 72 ? -5.079 -14.683 6.236 1.00 95.31 72 PRO A C 1
ATOM 575 O O . PRO A 1 72 ? -6.121 -14.114 5.942 1.00 95.31 72 PRO A O 1
ATOM 578 N N . PHE A 1 73 ? -4.008 -14.693 5.441 1.00 96.06 73 PHE A N 1
ATOM 579 C CA . PHE A 1 73 ? -3.866 -13.868 4.235 1.00 96.06 73 PHE A CA 1
ATOM 580 C C . PHE A 1 73 ? -5.070 -13.954 3.281 1.00 96.06 73 PHE A C 1
ATOM 582 O O . PHE A 1 73 ? -5.640 -12.938 2.879 1.00 96.06 73 PHE A O 1
ATOM 589 N N . ASP A 1 74 ? -5.519 -15.174 2.985 1.00 96.19 74 ASP A N 1
ATOM 590 C CA . ASP A 1 74 ? -6.600 -15.403 2.024 1.00 96.19 74 ASP A CA 1
ATOM 591 C C . ASP A 1 74 ? -7.973 -14.910 2.518 1.00 96.19 74 ASP A C 1
ATOM 593 O O . ASP A 1 74 ? -8.873 -14.705 1.705 1.00 96.19 74 ASP A O 1
ATOM 597 N N . SER A 1 75 ? -8.154 -14.662 3.825 1.00 95.62 75 SER A N 1
ATOM 598 C CA . SER A 1 75 ? -9.449 -14.210 4.358 1.00 95.62 75 SER A CA 1
ATOM 599 C C . SER A 1 75 ? -9.780 -12.758 4.007 1.00 95.62 75 SER A C 1
ATOM 601 O O . SER A 1 75 ? -10.946 -12.367 4.061 1.00 95.62 75 SER A O 1
ATOM 603 N N . TRP A 1 76 ? -8.781 -11.958 3.628 1.00 97.19 76 TRP A N 1
ATOM 604 C CA . TRP A 1 76 ? -8.945 -10.534 3.326 1.00 97.19 76 TRP A CA 1
ATOM 605 C C . TRP A 1 76 ? -8.333 -10.107 1.984 1.00 97.19 76 TRP A C 1
ATOM 607 O O . TRP A 1 76 ? -8.549 -8.966 1.571 1.00 97.19 76 TRP A O 1
ATOM 617 N N . LYS A 1 77 ? -7.654 -11.020 1.266 1.00 97.75 77 LYS A N 1
ATOM 618 C CA . LYS A 1 77 ? -7.032 -10.778 -0.049 1.00 97.75 77 LYS A CA 1
ATOM 619 C C . LYS A 1 77 ? -7.964 -10.061 -1.025 1.00 97.75 77 LYS A C 1
ATOM 621 O O . LYS A 1 77 ? -7.674 -8.953 -1.464 1.00 97.75 77 LYS A O 1
ATOM 626 N N . ARG A 1 78 ? -9.120 -10.670 -1.307 1.00 96.88 78 ARG A N 1
ATOM 627 C CA . ARG A 1 78 ? -10.110 -10.122 -2.246 1.00 96.88 78 ARG A CA 1
ATOM 628 C C . ARG A 1 78 ? -10.635 -8.756 -1.800 1.00 96.88 78 ARG A C 1
ATOM 630 O O . ARG A 1 78 ? -10.676 -7.830 -2.592 1.00 96.88 78 ARG A O 1
ATOM 637 N N . ARG A 1 79 ? -10.952 -8.599 -0.511 1.00 97.69 79 ARG A N 1
ATOM 638 C CA . ARG A 1 79 ? -11.466 -7.330 0.029 1.00 97.69 79 ARG A CA 1
ATOM 639 C C . ARG A 1 79 ? -10.470 -6.180 -0.145 1.00 97.69 79 ARG A C 1
ATOM 641 O O . ARG A 1 79 ? -10.890 -5.056 -0.376 1.00 97.69 79 ARG A O 1
ATOM 648 N N . ALA A 1 80 ? -9.171 -6.451 -0.018 1.00 97.38 80 ALA A N 1
ATOM 649 C CA . ALA A 1 80 ? -8.135 -5.444 -0.231 1.00 97.38 80 ALA A CA 1
ATOM 650 C C . ALA A 1 80 ? -7.983 -5.046 -1.707 1.00 97.38 80 ALA A C 1
ATOM 652 O O . ALA A 1 80 ? -7.711 -3.879 -1.972 1.00 97.38 80 ALA A O 1
ATOM 653 N N . LEU A 1 81 ? -8.169 -5.987 -2.639 1.00 96.69 81 LEU A N 1
ATOM 654 C CA . LEU A 1 81 ? -8.162 -5.708 -4.080 1.00 96.69 81 LEU A CA 1
ATOM 655 C C . LEU A 1 81 ? -9.411 -4.926 -4.526 1.00 96.69 81 LEU A C 1
ATOM 657 O O . LEU A 1 81 ? -9.313 -4.097 -5.422 1.00 96.69 81 LEU A O 1
ATOM 661 N N . ASP A 1 82 ? -10.548 -5.143 -3.859 1.00 95.88 82 ASP A N 1
ATOM 662 C CA . ASP A 1 82 ? -11.836 -4.518 -4.191 1.00 95.88 82 ASP A CA 1
ATOM 663 C C . ASP A 1 82 ? -12.108 -3.197 -3.428 1.00 95.88 82 ASP A C 1
ATOM 665 O O . ASP A 1 82 ? -13.182 -2.608 -3.565 1.00 95.88 82 ASP A O 1
ATOM 669 N N . GLU A 1 83 ? -11.193 -2.730 -2.570 1.00 96.25 83 GLU A N 1
ATOM 670 C CA . GLU A 1 83 ? -11.406 -1.513 -1.772 1.00 96.25 83 GLU A CA 1
ATOM 671 C C . GLU A 1 83 ? -11.324 -0.251 -2.641 1.00 96.25 83 GLU A C 1
ATOM 673 O O . GLU A 1 83 ? -10.356 -0.026 -3.363 1.00 96.25 83 GLU A O 1
ATOM 678 N N . THR A 1 84 ? -12.326 0.619 -2.516 1.00 93.88 84 THR A N 1
ATOM 679 C CA . THR A 1 84 ? -12.494 1.796 -3.382 1.00 93.88 84 THR A CA 1
ATOM 680 C C . THR A 1 84 ? -12.217 3.118 -2.676 1.00 93.88 84 THR A C 1
ATOM 682 O O . THR A 1 84 ? -11.978 4.131 -3.336 1.00 93.88 84 THR A O 1
ATOM 685 N N . ARG A 1 85 ? -12.216 3.149 -1.337 1.00 94.38 85 ARG A N 1
ATOM 686 C CA . ARG A 1 85 ? -11.874 4.361 -0.585 1.00 94.38 85 ARG A CA 1
ATOM 687 C C . ARG A 1 85 ? -10.372 4.578 -0.665 1.00 94.38 85 ARG A C 1
ATOM 689 O O . ARG A 1 85 ? -9.602 3.779 -0.142 1.00 94.38 85 ARG A O 1
ATOM 696 N N . THR A 1 86 ? -9.953 5.676 -1.284 1.00 94.50 86 THR A N 1
ATOM 697 C CA . THR A 1 86 ? -8.559 5.937 -1.670 1.00 94.50 86 THR A CA 1
ATOM 698 C C . THR A 1 86 ? -7.530 5.663 -0.570 1.00 94.50 86 THR A C 1
ATOM 700 O O . THR A 1 86 ? -6.550 4.960 -0.815 1.00 94.50 86 THR A O 1
ATOM 703 N N . GLN A 1 87 ? -7.715 6.189 0.649 1.00 95.69 87 GLN A N 1
ATOM 704 C CA . GLN A 1 87 ? -6.742 5.954 1.721 1.00 95.69 87 GLN A CA 1
ATOM 705 C C . GLN A 1 87 ? -6.803 4.506 2.216 1.00 95.69 87 GLN A C 1
ATOM 707 O O . GLN A 1 87 ? -5.750 3.897 2.409 1.00 95.69 87 GLN A O 1
ATOM 712 N N . ALA A 1 88 ? -8.002 3.939 2.371 1.00 97.06 88 ALA A N 1
ATOM 713 C CA . ALA A 1 88 ? -8.154 2.546 2.774 1.00 97.06 88 ALA A CA 1
ATOM 714 C C . ALA A 1 88 ? -7.536 1.570 1.762 1.00 97.06 88 ALA A C 1
ATOM 716 O O . ALA A 1 88 ? -6.832 0.652 2.175 1.00 97.06 88 ALA A O 1
ATOM 717 N N . ALA A 1 89 ? -7.727 1.805 0.461 1.00 97.06 89 ALA A N 1
ATOM 718 C CA . ALA A 1 89 ? -7.156 1.009 -0.620 1.00 97.06 89 ALA A CA 1
ATOM 719 C C . ALA A 1 89 ? -5.623 1.015 -0.553 1.00 97.06 89 ALA A C 1
ATOM 721 O O . ALA A 1 89 ? -4.999 -0.042 -0.555 1.00 97.06 89 ALA A O 1
ATOM 722 N N . LEU A 1 90 ? -4.997 2.185 -0.384 1.00 97.44 90 LEU A N 1
ATOM 723 C CA . LEU A 1 90 ? -3.537 2.281 -0.256 1.00 97.44 90 LEU A CA 1
ATOM 724 C C . LEU A 1 90 ? -2.999 1.506 0.957 1.00 97.44 90 LEU A C 1
ATOM 726 O O . LEU A 1 90 ? -1.968 0.831 0.858 1.00 97.44 90 LEU A O 1
ATOM 730 N N . GLU A 1 91 ? -3.680 1.578 2.102 1.00 98.19 91 GLU A N 1
ATOM 731 C CA . GLU A 1 91 ? -3.293 0.816 3.294 1.00 98.19 91 GLU A CA 1
ATOM 732 C C . GLU A 1 91 ? -3.537 -0.695 3.112 1.00 98.19 91 GLU A C 1
ATOM 734 O O . GLU A 1 91 ? -2.684 -1.494 3.509 1.00 98.19 91 GLU A O 1
ATOM 739 N N . ALA A 1 92 ? -4.647 -1.089 2.479 1.00 98.00 92 ALA A N 1
ATOM 740 C CA . ALA A 1 92 ? -5.022 -2.481 2.228 1.00 98.00 92 ALA A CA 1
ATOM 741 C C . ALA A 1 92 ? -4.090 -3.159 1.209 1.00 98.00 92 ALA A C 1
ATOM 743 O O . ALA A 1 92 ? -3.563 -4.237 1.484 1.00 98.00 92 ALA A O 1
ATOM 744 N N . LEU A 1 93 ? -3.794 -2.499 0.086 1.00 98.19 93 LEU A N 1
ATOM 745 C CA . LEU A 1 93 ? -2.815 -2.963 -0.903 1.00 98.19 93 LEU A CA 1
ATOM 746 C C . LEU A 1 93 ? -1.405 -3.031 -0.299 1.00 98.19 93 LEU A C 1
ATOM 748 O O . LEU A 1 93 ? -0.664 -3.980 -0.550 1.00 98.19 93 LEU A O 1
ATOM 752 N N . THR A 1 94 ? -1.036 -2.073 0.562 1.00 98.38 94 THR A N 1
ATOM 753 C CA . THR A 1 94 ? 0.229 -2.158 1.311 1.00 98.38 94 THR A CA 1
ATOM 754 C C . THR A 1 94 ? 0.252 -3.387 2.219 1.00 98.38 94 THR A C 1
ATOM 756 O O . THR A 1 94 ? 1.257 -4.095 2.236 1.00 98.38 94 THR A O 1
ATOM 759 N N . ALA A 1 95 ? -0.837 -3.668 2.943 1.00 98.19 95 ALA A N 1
ATOM 760 C CA . ALA A 1 95 ? -0.954 -4.888 3.739 1.00 98.19 95 ALA A CA 1
ATOM 761 C C . ALA A 1 95 ? -0.795 -6.143 2.874 1.00 98.19 95 ALA A C 1
ATOM 763 O O . ALA A 1 95 ? -0.041 -7.031 3.272 1.00 98.19 95 ALA A O 1
ATOM 764 N N . LEU A 1 96 ? -1.440 -6.208 1.700 1.00 98.06 96 LEU A N 1
ATOM 765 C CA . LEU A 1 96 ? -1.314 -7.351 0.786 1.00 98.06 96 LEU A CA 1
ATOM 766 C C . LEU A 1 96 ? 0.138 -7.613 0.419 1.00 98.06 96 LEU A C 1
ATOM 768 O O . LEU A 1 96 ? 0.631 -8.721 0.603 1.00 98.06 96 LEU A O 1
ATOM 772 N N . VAL A 1 97 ? 0.835 -6.579 -0.044 1.00 98.44 97 VAL A N 1
ATOM 773 C CA . VAL A 1 97 ? 2.237 -6.688 -0.451 1.00 98.44 97 VAL A CA 1
ATOM 774 C C . VAL A 1 97 ? 3.134 -7.101 0.722 1.00 98.44 97 VAL A C 1
ATOM 776 O O . VAL A 1 97 ? 4.073 -7.875 0.541 1.00 98.44 97 VAL A O 1
ATOM 779 N N . GLU A 1 98 ? 2.882 -6.595 1.933 1.00 97.75 98 GLU A N 1
ATOM 780 C CA . GLU A 1 98 ? 3.716 -6.902 3.103 1.00 97.75 98 GLU A CA 1
ATOM 781 C C . GLU A 1 98 ? 3.466 -8.295 3.694 1.00 97.75 98 GLU A C 1
ATOM 783 O O . GLU A 1 98 ? 4.414 -8.887 4.219 1.00 97.75 98 GLU A O 1
ATOM 788 N N . ALA A 1 99 ? 2.229 -8.795 3.618 1.00 97.19 99 ALA A N 1
ATOM 789 C CA . ALA A 1 99 ? 1.809 -10.078 4.185 1.00 97.19 99 ALA A CA 1
ATOM 790 C C . ALA A 1 99 ? 1.771 -11.231 3.165 1.00 97.19 99 ALA A C 1
ATOM 792 O O . ALA A 1 99 ? 1.512 -12.367 3.560 1.00 97.19 99 ALA A O 1
ATOM 793 N N . CYS A 1 100 ? 2.021 -10.957 1.879 1.00 97.81 100 CYS A N 1
ATOM 794 C CA . CYS A 1 100 ? 1.975 -11.959 0.818 1.00 97.81 100 CYS A CA 1
ATOM 795 C C . CYS A 1 100 ? 2.929 -13.133 1.103 1.00 97.81 100 CYS A C 1
ATOM 797 O O . CYS A 1 100 ? 4.140 -12.923 1.239 1.00 97.81 100 CYS A O 1
ATOM 799 N N . PRO A 1 101 ? 2.428 -14.381 1.136 1.00 97.00 101 PRO A N 1
ATOM 800 C CA . PRO A 1 101 ? 3.277 -15.563 1.128 1.00 97.00 101 PRO A CA 1
ATOM 801 C C . PRO A 1 101 ? 4.116 -15.622 -0.153 1.00 97.00 101 PRO A C 1
ATOM 803 O O . PRO A 1 101 ? 3.617 -15.308 -1.232 1.00 97.00 101 PRO A O 1
ATOM 806 N N . ALA A 1 102 ? 5.363 -16.095 -0.063 1.00 95.31 102 ALA A N 1
ATOM 807 C CA . ALA A 1 102 ? 6.257 -16.191 -1.224 1.00 95.31 102 ALA A CA 1
ATOM 808 C C . ALA A 1 102 ? 5.649 -17.015 -2.376 1.00 95.31 102 ALA A C 1
ATOM 810 O O . ALA A 1 102 ? 5.784 -16.645 -3.535 1.00 95.31 102 ALA A O 1
ATOM 811 N N . ALA A 1 103 ? 4.909 -18.080 -2.050 1.00 96.75 103 ALA A N 1
ATOM 812 C CA . ALA A 1 103 ? 4.231 -18.928 -3.032 1.00 96.75 103 ALA A CA 1
ATOM 813 C C . ALA A 1 103 ? 3.112 -18.217 -3.820 1.00 96.75 103 ALA A C 1
ATOM 815 O O . ALA A 1 103 ? 2.727 -18.706 -4.873 1.00 96.75 103 ALA A O 1
ATOM 816 N N . GLN A 1 104 ? 2.591 -17.088 -3.325 1.00 97.19 104 GLN A N 1
ATOM 817 C CA . GLN A 1 104 ? 1.556 -16.295 -4.003 1.00 97.19 104 GLN A CA 1
ATOM 818 C C . GLN A 1 104 ? 2.113 -15.010 -4.645 1.00 97.19 104 GLN A C 1
ATOM 820 O O . GLN A 1 104 ? 1.351 -14.240 -5.223 1.00 97.19 104 GLN A O 1
ATOM 825 N N . ALA A 1 105 ? 3.421 -14.748 -4.542 1.00 96.38 105 ALA A N 1
ATOM 826 C CA . ALA A 1 105 ? 4.010 -13.475 -4.959 1.00 96.38 105 ALA A CA 1
ATOM 827 C C . ALA A 1 105 ? 3.839 -13.200 -6.461 1.00 96.38 105 ALA A C 1
ATOM 829 O O . ALA A 1 105 ? 3.414 -12.106 -6.834 1.00 96.38 105 ALA A O 1
ATOM 830 N N . ASP A 1 106 ? 4.114 -14.199 -7.305 1.00 95.31 106 ASP A N 1
ATOM 831 C CA . ASP A 1 106 ? 3.997 -14.069 -8.762 1.00 95.31 106 ASP A CA 1
ATOM 832 C C . ASP A 1 106 ? 2.544 -13.932 -9.232 1.00 95.31 106 ASP A C 1
ATOM 834 O O . ASP A 1 106 ? 2.288 -13.229 -10.203 1.00 95.31 106 ASP A O 1
ATOM 838 N N . GLU A 1 107 ? 1.591 -14.543 -8.522 1.00 96.19 107 GLU A N 1
ATOM 839 C CA . GLU A 1 107 ? 0.157 -14.382 -8.795 1.00 96.19 107 GLU A CA 1
ATOM 840 C C . GLU A 1 107 ? -0.336 -12.991 -8.372 1.00 96.19 107 GLU A C 1
ATOM 842 O O . GLU A 1 107 ? -1.107 -12.353 -9.081 1.00 96.19 107 GLU A O 1
ATOM 847 N N . LEU A 1 108 ? 0.114 -12.489 -7.217 1.00 97.38 108 LEU A N 1
ATOM 848 C CA . LEU A 1 108 ? -0.365 -11.223 -6.665 1.00 97.38 108 LEU A CA 1
ATOM 849 C C . LEU A 1 108 ? 0.185 -9.999 -7.410 1.00 97.38 108 LEU A C 1
ATOM 851 O O . LEU A 1 108 ? -0.534 -9.014 -7.580 1.00 97.38 108 LEU A O 1
ATOM 855 N N . ARG A 1 109 ? 1.457 -10.027 -7.823 1.00 97.06 109 ARG A N 1
ATOM 856 C CA . ARG A 1 109 ? 2.149 -8.882 -8.439 1.00 97.06 109 ARG A CA 1
ATOM 857 C C . ARG A 1 109 ? 1.388 -8.239 -9.615 1.00 97.06 109 ARG A C 1
ATOM 859 O O . ARG A 1 109 ? 1.226 -7.015 -9.558 1.00 97.06 109 ARG A O 1
ATOM 866 N N . PRO A 1 110 ? 0.861 -8.982 -10.612 1.00 96.19 110 PRO A N 1
ATOM 867 C CA . PRO A 1 110 ? 0.101 -8.378 -11.708 1.00 96.19 110 PRO A CA 1
ATOM 868 C C . PRO A 1 110 ? -1.189 -7.696 -11.232 1.00 96.19 110 PRO A C 1
ATOM 870 O O . PRO A 1 110 ? -1.496 -6.608 -11.711 1.00 96.19 110 PRO A O 1
ATOM 873 N N . HIS A 1 111 ? -1.890 -8.244 -10.232 1.00 96.19 111 HIS A N 1
ATOM 874 C CA . HIS A 1 111 ? -3.083 -7.600 -9.662 1.00 96.19 111 HIS A CA 1
ATOM 875 C C . HIS A 1 111 ?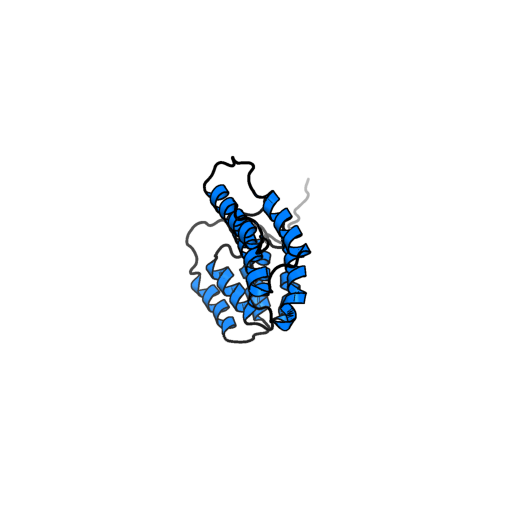 -2.761 -6.271 -8.967 1.00 96.19 111 HIS A C 1
ATOM 877 O O . HIS A 1 111 ? -3.534 -5.318 -9.048 1.00 96.19 111 HIS A O 1
ATOM 883 N N . ILE A 1 112 ? -1.604 -6.175 -8.302 1.00 97.38 112 ILE A N 1
ATOM 884 C CA . ILE A 1 112 ? -1.160 -4.905 -7.712 1.00 97.38 112 ILE A CA 1
ATOM 885 C C . ILE A 1 112 ? -0.791 -3.899 -8.808 1.00 97.38 112 ILE A C 1
ATOM 887 O O . ILE A 1 112 ? -1.126 -2.723 -8.680 1.00 97.38 112 ILE A O 1
ATOM 891 N N . CYS A 1 113 ? -0.138 -4.342 -9.888 1.00 96.25 113 CYS A N 1
ATOM 892 C CA . CYS A 1 113 ? 0.178 -3.480 -11.030 1.00 96.25 113 CYS A CA 1
ATOM 893 C C . CYS A 1 113 ? -1.096 -2.935 -11.690 1.00 96.25 113 CYS A C 1
ATOM 895 O O . CYS A 1 113 ? -1.199 -1.728 -11.900 1.00 96.25 113 CYS A O 1
ATOM 897 N N . GLU A 1 114 ? -2.089 -3.792 -11.931 1.00 93.81 114 GLU A N 1
ATOM 898 C CA . GLU A 1 114 ? -3.401 -3.396 -12.449 1.00 93.81 114 GLU A CA 1
ATOM 899 C C . GLU A 1 114 ? -4.068 -2.359 -11.533 1.00 93.81 114 GLU A C 1
ATOM 901 O O . GLU A 1 114 ? -4.436 -1.273 -11.988 1.00 93.81 114 GLU A O 1
ATOM 906 N N . GLY A 1 115 ? -4.121 -2.628 -10.224 1.00 92.50 115 GLY A N 1
ATOM 907 C CA . GLY A 1 115 ? -4.638 -1.676 -9.240 1.00 92.50 115 GLY A CA 1
ATOM 908 C C . GLY A 1 115 ? -3.916 -0.324 -9.284 1.00 92.50 115 GLY A C 1
ATOM 909 O O . GLY A 1 115 ? -4.560 0.720 -9.291 1.00 92.50 115 GLY A O 1
ATOM 910 N N . LEU A 1 116 ? -2.583 -0.310 -9.388 1.00 93.62 116 LEU A N 1
ATOM 911 C CA . LEU A 1 116 ? -1.802 0.930 -9.485 1.00 93.62 116 LEU A CA 1
ATOM 912 C C . LEU A 1 116 ? -2.135 1.747 -10.742 1.00 93.62 116 LEU A C 1
ATOM 914 O O . LEU A 1 116 ? -2.154 2.974 -10.665 1.00 93.62 116 LEU A O 1
ATOM 918 N N . THR A 1 117 ? -2.414 1.090 -11.872 1.00 90.81 117 THR A N 1
ATOM 919 C CA . THR A 1 117 ? -2.772 1.776 -13.129 1.00 90.81 117 THR A CA 1
ATOM 920 C C . THR A 1 117 ? -4.192 2.337 -13.149 1.00 90.81 117 THR A C 1
ATOM 922 O O . THR A 1 117 ? -4.458 3.276 -13.895 1.00 90.81 117 THR A O 1
ATOM 925 N N . THR A 1 118 ? -5.103 1.798 -12.334 1.00 89.06 118 THR A N 1
ATOM 926 C CA . THR A 1 118 ? -6.510 2.234 -12.291 1.00 89.06 118 THR A CA 1
ATOM 927 C C . THR A 1 118 ? -6.788 3.293 -11.221 1.00 89.06 118 THR A C 1
ATOM 929 O O . THR A 1 118 ? -7.841 3.933 -11.245 1.00 89.06 118 THR A O 1
ATOM 932 N N . LEU A 1 119 ? -5.851 3.530 -10.295 1.00 88.31 119 LEU A N 1
ATOM 933 C CA . LEU A 1 119 ? -5.972 4.578 -9.282 1.00 88.31 119 LEU A CA 1
ATOM 934 C C . LEU A 1 119 ? -6.013 5.980 -9.913 1.00 88.31 119 LEU A C 1
ATOM 936 O O . LEU A 1 119 ? -5.145 6.367 -10.693 1.00 88.31 119 LEU A O 1
ATOM 940 N N . HIS A 1 120 ? -6.965 6.808 -9.475 1.00 88.31 120 HIS A N 1
ATOM 941 C CA . HIS A 1 120 ? -7.029 8.224 -9.848 1.00 88.31 120 HIS A CA 1
ATOM 942 C C . HIS A 1 120 ? -6.020 9.065 -9.036 1.00 88.31 120 HIS A C 1
ATOM 944 O O . HIS A 1 120 ? -6.385 9.802 -8.116 1.00 88.31 120 HIS A O 1
ATOM 950 N N . ILE A 1 121 ? -4.727 8.921 -9.351 1.00 87.69 121 ILE A N 1
ATOM 951 C CA . ILE A 1 121 ? -3.600 9.542 -8.621 1.00 87.69 121 ILE A CA 1
ATOM 952 C C . ILE A 1 121 ? -3.641 11.082 -8.677 1.00 87.69 121 ILE A C 1
ATOM 954 O O . ILE A 1 121 ? -3.197 11.756 -7.746 1.00 87.69 121 ILE A O 1
ATOM 958 N N . GLU A 1 122 ? -4.196 11.662 -9.740 1.00 86.38 122 GLU A N 1
ATOM 959 C CA . GLU A 1 122 ? -4.307 13.119 -9.914 1.00 86.38 122 GLU A CA 1
ATOM 960 C C . GLU A 1 122 ? -5.194 13.779 -8.849 1.00 86.38 122 GLU A C 1
ATOM 962 O O . GLU A 1 122 ? -4.876 14.866 -8.369 1.00 86.38 122 GLU A O 1
ATOM 967 N N . GLY A 1 123 ? -6.265 13.100 -8.424 1.00 86.81 123 GLY A N 1
ATOM 968 C CA . GLY A 1 123 ? -7.172 13.573 -7.374 1.00 86.81 123 GLY A CA 1
ATOM 969 C C . GLY A 1 123 ? -6.689 13.299 -5.946 1.00 86.81 123 GLY A C 1
ATOM 970 O O . GLY A 1 123 ? -7.389 13.625 -4.986 1.00 86.81 123 GLY A O 1
ATOM 971 N N . MET A 1 124 ? -5.520 12.678 -5.775 1.00 91.19 124 MET A N 1
ATOM 972 C CA . MET A 1 124 ? -4.991 12.318 -4.462 1.00 91.19 124 MET A CA 1
ATOM 973 C C . MET A 1 124 ? -4.326 13.497 -3.747 1.00 91.19 124 MET A C 1
ATOM 975 O O . MET A 1 124 ? -3.703 14.376 -4.341 1.00 91.19 124 MET A O 1
ATOM 979 N N . THR A 1 125 ? -4.360 13.460 -2.415 1.00 91.12 125 THR A N 1
ATOM 980 C CA . THR A 1 125 ? -3.509 14.330 -1.596 1.00 91.12 125 THR A CA 1
ATOM 981 C C . THR A 1 125 ? -2.028 13.996 -1.807 1.00 91.12 125 THR A C 1
ATOM 983 O O . THR A 1 125 ? -1.670 12.856 -2.098 1.00 91.12 125 THR A O 1
ATOM 986 N N . ALA A 1 126 ? -1.130 14.952 -1.552 1.00 89.00 126 ALA A N 1
ATOM 987 C CA . ALA A 1 126 ? 0.316 14.720 -1.662 1.00 89.00 126 ALA A CA 1
ATOM 988 C C . ALA A 1 126 ? 0.803 13.504 -0.842 1.00 89.00 126 ALA A C 1
ATOM 990 O O . ALA A 1 126 ? 1.665 12.749 -1.285 1.00 89.00 126 ALA A O 1
ATOM 991 N N . ALA A 1 127 ? 0.221 13.273 0.340 1.00 90.19 127 ALA A N 1
ATOM 992 C CA . ALA A 1 127 ? 0.558 12.118 1.171 1.00 90.19 127 ALA A CA 1
ATOM 993 C C . ALA A 1 127 ? 0.142 10.785 0.521 1.00 90.19 127 ALA A C 1
ATOM 995 O O . ALA A 1 127 ? 0.887 9.809 0.589 1.00 90.19 127 ALA A O 1
ATOM 996 N N . GLN A 1 128 ? -1.023 10.747 -0.129 1.00 94.12 128 GLN A N 1
ATOM 997 C CA . GLN A 1 128 ? -1.519 9.577 -0.863 1.00 94.12 128 GLN A CA 1
ATOM 998 C C . GLN A 1 128 ? -0.707 9.317 -2.138 1.00 94.12 128 GLN A C 1
ATOM 1000 O O . GLN A 1 128 ? -0.355 8.173 -2.422 1.00 94.12 128 GLN A O 1
ATOM 1005 N N . GLN A 1 129 ? -0.316 10.369 -2.858 1.00 93.62 129 GLN A N 1
ATOM 1006 C CA . GLN A 1 129 ? 0.568 10.258 -4.021 1.00 93.62 129 GLN A CA 1
ATOM 1007 C C . GLN A 1 129 ? 1.923 9.643 -3.638 1.00 93.62 129 GLN A C 1
ATOM 1009 O O . GLN A 1 129 ? 2.366 8.666 -4.245 1.00 93.62 129 GLN A O 1
ATOM 1014 N N . LEU A 1 130 ? 2.545 10.139 -2.562 1.00 94.06 130 LEU A N 1
ATOM 1015 C CA . LEU A 1 130 ? 3.780 9.561 -2.020 1.00 94.06 130 LEU A CA 1
ATOM 1016 C C . LEU A 1 130 ? 3.589 8.111 -1.552 1.00 94.06 130 LEU A C 1
ATOM 1018 O O . LEU A 1 130 ? 4.460 7.270 -1.781 1.00 94.06 130 LEU A O 1
ATOM 1022 N N . ALA A 1 131 ? 2.449 7.795 -0.931 1.00 95.62 131 ALA A N 1
ATOM 1023 C CA . ALA A 1 131 ? 2.123 6.428 -0.534 1.00 95.62 131 ALA A CA 1
ATOM 1024 C C . ALA A 1 131 ? 1.983 5.487 -1.745 1.00 95.62 131 ALA A C 1
ATOM 1026 O O . ALA A 1 131 ? 2.424 4.343 -1.665 1.00 95.62 131 ALA A O 1
ATOM 1027 N N . THR A 1 132 ? 1.463 5.973 -2.873 1.00 96.94 132 THR A N 1
ATOM 1028 C CA . THR A 1 132 ? 1.323 5.200 -4.121 1.00 96.94 132 THR A CA 1
ATOM 1029 C C . THR A 1 132 ? 2.687 4.900 -4.759 1.00 96.94 132 THR A C 1
ATOM 1031 O O . THR A 1 132 ? 2.960 3.761 -5.154 1.00 96.94 132 THR A O 1
ATOM 1034 N N . VAL A 1 133 ? 3.606 5.875 -4.760 1.00 97.19 133 VAL A N 1
ATOM 1035 C CA . VAL A 1 133 ? 5.008 5.659 -5.179 1.00 97.19 133 VAL A CA 1
ATOM 1036 C C . VAL A 1 133 ? 5.682 4.619 -4.279 1.00 97.19 133 VAL A C 1
ATOM 1038 O O . VAL A 1 133 ? 6.338 3.688 -4.757 1.00 97.19 133 VAL A O 1
ATOM 1041 N N . ALA A 1 134 ? 5.499 4.747 -2.961 1.00 97.31 134 ALA A N 1
ATOM 1042 C CA . ALA A 1 134 ? 6.057 3.813 -1.991 1.00 97.31 134 ALA A CA 1
ATOM 1043 C C . ALA A 1 134 ? 5.471 2.400 -2.140 1.00 97.31 134 ALA A C 1
ATOM 1045 O O . ALA A 1 134 ? 6.215 1.425 -2.027 1.00 97.31 134 ALA A O 1
ATOM 1046 N N . LEU A 1 135 ? 4.170 2.279 -2.417 1.00 98.12 135 LEU A N 1
ATOM 1047 C CA . LEU A 1 135 ? 3.501 1.010 -2.702 1.00 98.12 135 LEU A CA 1
ATOM 1048 C C . LEU A 1 135 ? 4.082 0.351 -3.956 1.00 98.12 135 LEU A C 1
ATOM 1050 O O . LEU A 1 135 ? 4.437 -0.824 -3.897 1.00 98.12 135 LEU A O 1
ATOM 1054 N N . THR A 1 136 ? 4.282 1.104 -5.040 1.00 98.25 136 THR A N 1
ATOM 1055 C CA . THR A 1 136 ? 4.896 0.573 -6.271 1.00 98.25 136 THR A CA 1
ATOM 1056 C C . THR A 1 136 ? 6.288 0.012 -5.995 1.00 98.25 136 THR A C 1
ATOM 1058 O O . THR A 1 136 ? 6.573 -1.148 -6.288 1.00 98.25 136 THR A O 1
ATOM 1061 N N . ARG A 1 137 ? 7.155 0.798 -5.341 1.00 97.81 137 ARG A N 1
ATOM 1062 C CA . ARG A 1 137 ? 8.502 0.334 -4.972 1.00 97.81 137 ARG A CA 1
ATOM 1063 C C . ARG A 1 137 ? 8.446 -0.910 -4.083 1.00 97.81 137 ARG A C 1
ATOM 1065 O O . ARG A 1 137 ? 9.214 -1.849 -4.281 1.00 97.81 137 ARG A O 1
ATOM 1072 N N . ARG A 1 138 ? 7.557 -0.907 -3.086 1.00 98.00 138 ARG A N 1
ATOM 1073 C CA . ARG A 1 138 ? 7.400 -2.016 -2.139 1.00 98.00 138 ARG A CA 1
ATOM 1074 C C . ARG A 1 138 ? 6.934 -3.289 -2.842 1.00 98.00 138 ARG A C 1
ATOM 1076 O O . ARG A 1 138 ? 7.437 -4.354 -2.499 1.00 98.00 138 ARG A O 1
ATOM 1083 N N . THR A 1 139 ? 6.040 -3.167 -3.821 1.00 98.25 139 THR A N 1
ATOM 1084 C CA . THR A 1 139 ? 5.520 -4.283 -4.626 1.00 98.25 139 THR A CA 1
ATOM 1085 C C . THR A 1 139 ? 6.672 -5.073 -5.223 1.00 98.25 139 THR A C 1
ATOM 1087 O O . THR A 1 139 ? 6.834 -6.245 -4.908 1.00 98.25 139 THR A O 1
ATOM 1090 N N . PHE A 1 140 ? 7.567 -4.413 -5.953 1.00 97.50 140 PHE A N 1
ATOM 1091 C CA . PHE A 1 140 ? 8.698 -5.098 -6.581 1.00 97.50 140 PHE A CA 1
ATOM 1092 C C . PHE A 1 140 ? 9.818 -5.489 -5.610 1.00 97.50 140 PHE A C 1
ATOM 1094 O O . PHE A 1 140 ? 10.579 -6.420 -5.863 1.00 97.50 140 PHE A O 1
ATOM 1101 N N . ALA A 1 141 ? 9.931 -4.803 -4.472 1.00 95.94 141 ALA A N 1
ATOM 1102 C CA . ALA A 1 141 ? 10.883 -5.183 -3.431 1.00 95.94 141 ALA A CA 1
ATOM 1103 C C . ALA A 1 141 ? 10.450 -6.434 -2.645 1.00 95.94 141 ALA A C 1
ATOM 1105 O O . ALA A 1 141 ? 11.301 -7.101 -2.058 1.00 95.94 141 ALA A O 1
ATOM 1106 N N . ARG A 1 142 ? 9.145 -6.732 -2.581 1.00 97.00 142 ARG A N 1
ATOM 1107 C CA . ARG A 1 142 ? 8.594 -7.849 -1.794 1.00 97.00 142 ARG A CA 1
ATOM 1108 C C . ARG A 1 142 ? 8.105 -9.011 -2.638 1.00 97.00 142 ARG A C 1
ATOM 1110 O O . ARG A 1 142 ? 8.311 -10.150 -2.239 1.00 97.00 142 ARG A O 1
ATOM 1117 N N . LEU A 1 143 ? 7.474 -8.725 -3.769 1.00 97.12 143 LEU A N 1
ATOM 1118 C CA . LEU A 1 143 ? 6.861 -9.736 -4.623 1.00 97.12 143 LEU A CA 1
ATOM 1119 C C . LEU A 1 143 ? 7.790 -10.196 -5.752 1.00 97.12 143 LEU A C 1
ATOM 1121 O O . LEU A 1 143 ? 7.365 -10.981 -6.582 1.00 97.12 143 LEU A O 1
ATOM 1125 N N . GLY A 1 144 ? 9.036 -9.716 -5.803 1.00 94.12 144 GLY A N 1
ATOM 1126 C CA . GLY A 1 144 ? 9.977 -9.978 -6.895 1.00 94.12 144 GLY A CA 1
ATOM 1127 C C . GLY A 1 144 ? 10.057 -8.823 -7.895 1.00 94.12 144 GLY A C 1
ATOM 1128 O O . GLY A 1 144 ? 9.145 -8.002 -7.996 1.00 94.12 144 GLY A O 1
ATOM 1129 N N . GLY A 1 145 ? 11.185 -8.735 -8.605 1.00 92.06 145 GLY A N 1
ATOM 1130 C CA . GLY A 1 145 ? 11.441 -7.655 -9.560 1.00 92.06 145 GLY A CA 1
ATOM 1131 C C . GLY A 1 145 ? 10.444 -7.642 -10.727 1.00 92.06 145 GLY A C 1
ATOM 1132 O O . GLY A 1 145 ? 9.887 -8.688 -11.055 1.00 92.06 145 GLY A O 1
ATOM 1133 N N . PRO A 1 146 ? 10.227 -6.479 -11.373 1.00 94.50 146 PRO A N 1
ATOM 1134 C CA . PRO A 1 146 ? 9.272 -6.378 -12.469 1.00 94.50 146 PRO A CA 1
ATOM 1135 C C . PRO A 1 146 ? 9.749 -7.170 -13.689 1.00 94.50 146 PRO A C 1
ATOM 1137 O O . PRO A 1 146 ? 10.926 -7.088 -14.081 1.00 94.50 146 PRO A O 1
ATOM 1140 N N . THR A 1 147 ? 8.813 -7.868 -14.328 1.00 94.00 147 THR A N 1
ATOM 1141 C CA . THR A 1 147 ? 8.963 -8.388 -15.696 1.00 94.00 147 THR A CA 1
ATOM 1142 C C . THR A 1 147 ? 9.201 -7.245 -16.692 1.00 94.00 147 THR A C 1
ATOM 1144 O O . THR A 1 147 ? 9.092 -6.067 -16.346 1.00 94.00 147 THR A O 1
ATOM 1147 N N . ALA A 1 148 ? 9.564 -7.565 -17.938 1.00 92.62 148 ALA A N 1
ATOM 1148 C CA . ALA A 1 148 ? 9.747 -6.545 -18.974 1.00 92.62 148 ALA A CA 1
ATOM 1149 C C . ALA A 1 148 ? 8.465 -5.719 -19.191 1.00 92.62 148 ALA A C 1
ATOM 1151 O O . ALA A 1 148 ? 8.531 -4.490 -19.221 1.00 92.62 148 ALA A O 1
ATOM 1152 N N . ASP A 1 149 ? 7.313 -6.389 -19.234 1.00 93.56 149 ASP A N 1
ATOM 1153 C CA . ASP A 1 149 ? 6.014 -5.754 -19.465 1.00 93.56 149 ASP A CA 1
ATOM 1154 C C . ASP A 1 149 ? 5.583 -4.896 -18.268 1.00 93.56 149 ASP A C 1
ATOM 1156 O O . ASP A 1 149 ? 5.272 -3.717 -18.439 1.00 93.56 149 ASP A O 1
ATOM 1160 N N . GLU A 1 150 ? 5.652 -5.431 -17.041 1.00 95.62 150 GLU A N 1
ATOM 1161 C CA . GLU A 1 150 ? 5.343 -4.667 -15.818 1.00 95.62 150 GLU A CA 1
ATOM 1162 C C . GLU A 1 150 ? 6.262 -3.445 -15.681 1.00 95.62 150 GLU A C 1
ATOM 1164 O O . GLU A 1 150 ? 5.832 -2.368 -15.268 1.00 95.62 150 GLU A O 1
ATOM 1169 N N . ARG A 1 151 ? 7.540 -3.583 -16.052 1.00 95.62 151 ARG A N 1
ATOM 1170 C CA . ARG A 1 151 ? 8.496 -2.474 -16.029 1.00 95.62 151 ARG A CA 1
ATOM 1171 C C . ARG A 1 151 ? 8.102 -1.376 -17.005 1.00 95.62 151 ARG A C 1
ATOM 1173 O O . ARG A 1 151 ? 8.157 -0.212 -16.612 1.00 95.62 151 ARG A O 1
ATOM 1180 N N . GLY A 1 152 ? 7.722 -1.733 -18.233 1.00 94.44 152 GLY A N 1
ATOM 1181 C CA . GLY A 1 152 ? 7.229 -0.784 -19.232 1.00 94.44 152 GLY A CA 1
ATOM 1182 C C . GLY A 1 152 ? 5.996 -0.046 -18.720 1.00 94.44 152 GLY A C 1
ATOM 1183 O O . GLY A 1 152 ? 6.033 1.172 -18.574 1.00 94.44 152 GLY A O 1
ATOM 1184 N N . GLN A 1 153 ? 4.976 -0.795 -18.291 1.00 94.69 153 GLN A N 1
ATOM 1185 C CA . GLN 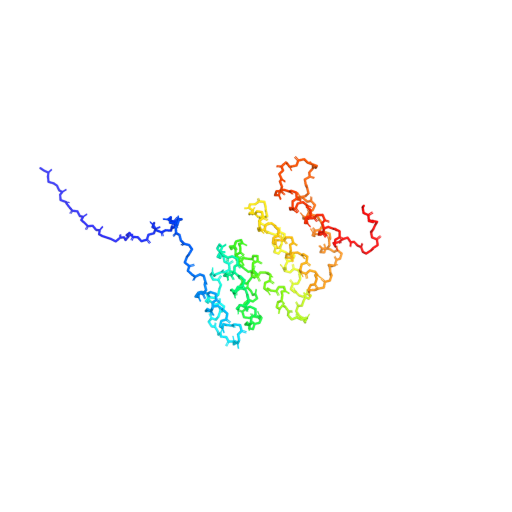A 1 153 ? 3.726 -0.242 -17.755 1.00 94.69 153 GLN A CA 1
ATOM 1186 C C . GLN A 1 153 ? 3.957 0.730 -16.591 1.00 94.69 153 GLN A C 1
ATOM 1188 O O . GLN A 1 153 ? 3.417 1.836 -16.578 1.00 94.69 153 GLN A O 1
ATOM 1193 N N . MET A 1 154 ? 4.774 0.342 -15.606 1.00 96.25 154 MET A N 1
ATOM 1194 C CA . MET A 1 154 ? 5.059 1.203 -14.457 1.00 96.25 154 MET A CA 1
ATOM 1195 C C . MET A 1 154 ? 5.915 2.409 -14.847 1.00 96.25 154 MET A C 1
ATOM 1197 O O . MET A 1 154 ? 5.736 3.489 -14.289 1.00 96.25 154 MET A O 1
ATOM 1201 N N . THR A 1 155 ? 6.843 2.253 -15.791 1.00 95.12 155 THR A N 1
ATOM 1202 C CA . THR A 1 155 ? 7.652 3.374 -16.285 1.00 95.12 155 THR A CA 1
ATOM 1203 C C . THR A 1 155 ? 6.766 4.412 -16.962 1.00 95.12 155 THR A C 1
ATOM 1205 O O . THR A 1 155 ? 6.832 5.583 -16.587 1.00 95.12 155 THR A O 1
ATOM 1208 N N . ASP A 1 156 ? 5.888 3.980 -17.866 1.00 93.44 156 ASP A N 1
ATOM 1209 C CA . ASP A 1 156 ? 4.970 4.860 -18.592 1.00 93.44 156 ASP A CA 1
ATOM 1210 C C . ASP A 1 156 ? 4.010 5.577 -17.634 1.00 93.44 156 ASP A C 1
ATOM 1212 O O . ASP A 1 156 ? 3.869 6.801 -17.692 1.00 93.44 156 ASP A O 1
ATOM 1216 N N . LEU A 1 157 ? 3.422 4.840 -16.680 1.00 93.19 157 LEU A N 1
ATOM 1217 C CA . LEU A 1 157 ? 2.551 5.411 -15.649 1.00 93.19 157 LEU A CA 1
ATOM 1218 C C . LEU A 1 157 ? 3.251 6.542 -14.886 1.00 93.19 157 LEU A C 1
ATOM 1220 O O . LEU A 1 157 ? 2.707 7.636 -14.747 1.00 93.19 157 LEU A O 1
ATOM 1224 N N . TRP A 1 158 ? 4.455 6.283 -14.373 1.00 93.88 158 TRP A N 1
ATOM 1225 C CA . TRP A 1 158 ? 5.151 7.228 -13.501 1.00 93.88 158 TRP A CA 1
ATOM 1226 C C . TRP A 1 158 ? 5.817 8.379 -14.261 1.00 93.88 158 TRP A C 1
ATOM 1228 O O . TRP A 1 158 ? 5.977 9.460 -13.689 1.00 93.88 158 TRP A O 1
ATOM 1238 N N . MET A 1 159 ? 6.156 8.202 -15.542 1.00 91.38 159 MET A N 1
ATOM 1239 C CA . MET A 1 159 ? 6.645 9.291 -16.394 1.00 91.38 159 MET A CA 1
ATOM 1240 C C . MET A 1 159 ? 5.597 10.392 -16.594 1.00 91.38 159 MET A C 1
ATOM 1242 O O . MET A 1 159 ? 5.973 11.564 -16.599 1.00 91.38 159 MET A O 1
ATOM 1246 N N . ASN A 1 160 ? 4.304 10.050 -16.640 1.00 88.88 160 ASN A N 1
ATOM 1247 C CA . ASN A 1 160 ? 3.215 11.029 -16.767 1.00 88.88 160 ASN A CA 1
ATOM 1248 C C . ASN A 1 160 ? 3.141 12.024 -15.594 1.00 88.88 160 ASN A C 1
ATOM 1250 O O . ASN A 1 160 ? 2.586 13.110 -15.737 1.00 88.88 160 ASN A O 1
ATOM 1254 N N . PHE A 1 161 ? 3.722 11.679 -14.439 1.00 85.38 161 PHE A N 1
ATOM 1255 C CA . PHE A 1 161 ? 3.729 12.519 -13.237 1.00 85.38 161 PHE A CA 1
ATOM 1256 C C . PHE A 1 161 ? 5.027 13.312 -13.039 1.00 85.38 161 PHE A C 1
ATOM 1258 O O . PHE A 1 161 ? 5.153 14.052 -12.057 1.00 85.38 161 PHE A O 1
ATOM 1265 N N . LEU A 1 162 ? 6.010 13.178 -13.935 1.00 81.00 162 LEU A N 1
ATOM 1266 C CA . LEU A 1 162 ? 7.166 14.066 -13.922 1.00 81.00 162 LEU A CA 1
ATOM 1267 C C . LEU A 1 162 ? 6.761 15.430 -14.496 1.00 81.00 162 LEU A C 1
ATOM 1269 O O . LEU A 1 162 ? 6.221 15.489 -15.599 1.00 81.00 162 LEU A O 1
ATOM 1273 N N . PRO A 1 163 ? 7.041 16.546 -13.801 1.00 65.81 163 PRO A N 1
ATOM 1274 C CA . PRO A 1 163 ? 6.757 17.854 -14.362 1.00 65.81 163 PRO A CA 1
ATOM 1275 C C . PRO A 1 163 ? 7.598 18.067 -15.624 1.00 65.81 163 PRO A C 1
ATOM 1277 O O . PRO A 1 163 ? 8.791 17.741 -15.647 1.00 65.81 163 PRO A O 1
ATOM 1280 N N . ALA A 1 164 ? 7.010 18.722 -16.624 1.00 53.50 164 ALA A N 1
ATOM 1281 C CA . ALA A 1 164 ? 7.769 19.468 -17.618 1.00 53.50 164 ALA A CA 1
ATOM 1282 C C . ALA A 1 164 ? 8.449 20.653 -16.901 1.00 53.50 164 ALA A C 1
ATOM 1284 O O . ALA A 1 164 ? 7.911 21.747 -16.854 1.00 53.50 164 ALA A O 1
ATOM 1285 N N . GLN A 1 165 ? 9.571 20.379 -16.230 1.00 48.66 165 GLN A N 1
ATOM 1286 C CA . GLN A 1 165 ? 10.517 21.291 -15.558 1.00 48.66 165 GLN A CA 1
ATOM 1287 C C . GLN A 1 165 ? 9.995 22.294 -14.485 1.00 48.66 165 GLN A C 1
ATOM 1289 O O . GLN A 1 165 ? 10.768 22.579 -13.577 1.00 48.66 165 GLN A O 1
ATOM 1294 N N . ASP A 1 166 ? 8.730 22.745 -14.440 1.00 46.41 166 ASP A N 1
ATOM 1295 C CA . ASP A 1 166 ? 8.402 24.030 -13.773 1.00 46.41 166 ASP A CA 1
ATOM 1296 C C . ASP A 1 166 ? 7.154 24.082 -12.853 1.00 46.41 166 ASP A C 1
ATOM 1298 O O . ASP A 1 166 ? 6.525 25.129 -12.721 1.00 46.41 166 ASP A O 1
ATOM 1302 N N . SER A 1 167 ? 6.763 23.015 -12.139 1.00 46.16 167 SER A N 1
ATOM 1303 C CA . SER A 1 167 ? 5.695 23.148 -11.118 1.00 46.16 167 SER A CA 1
ATOM 1304 C C . SER A 1 167 ? 6.217 23.795 -9.815 1.00 46.16 167 SER A C 1
ATOM 1306 O O . SER A 1 167 ? 6.982 23.154 -9.082 1.00 46.16 167 SER A O 1
ATOM 1308 N N . PRO A 1 168 ? 5.813 25.033 -9.450 1.00 48.09 168 PRO A N 1
ATOM 1309 C CA . PRO A 1 168 ? 6.387 25.735 -8.307 1.00 48.09 168 PRO A CA 1
ATOM 1310 C C . PRO A 1 168 ? 5.770 25.242 -6.988 1.00 48.09 168 PRO A C 1
ATOM 1312 O O . PRO A 1 168 ? 4.587 25.435 -6.720 1.00 48.09 168 PRO A O 1
ATOM 1315 N N . GLY A 1 169 ? 6.578 24.622 -6.121 1.00 60.81 169 GLY A N 1
ATOM 1316 C CA . GLY A 1 169 ? 6.198 24.319 -4.733 1.00 60.81 169 GLY A CA 1
ATOM 1317 C C . GLY A 1 169 ? 6.981 23.166 -4.097 1.00 60.81 169 GLY A C 1
ATOM 1318 O O . GLY A 1 169 ? 7.333 22.200 -4.765 1.00 60.81 169 GLY A O 1
ATOM 1319 N N . ALA A 1 170 ? 7.240 23.230 -2.783 1.00 59.41 170 ALA A N 1
ATOM 1320 C CA . ALA A 1 170 ? 7.981 22.184 -2.056 1.00 59.41 170 ALA A CA 1
ATOM 1321 C C . ALA A 1 170 ? 7.315 20.799 -2.137 1.00 59.41 170 ALA A C 1
ATOM 1323 O O . ALA A 1 170 ? 8.004 19.798 -2.312 1.00 59.41 170 ALA A O 1
ATOM 1324 N N . ARG A 1 171 ? 5.976 20.763 -2.096 1.00 58.84 171 ARG A N 1
ATOM 1325 C CA . ARG A 1 171 ? 5.175 19.534 -2.212 1.00 58.84 171 ARG A CA 1
ATOM 1326 C C . ARG A 1 171 ? 5.331 18.858 -3.580 1.00 58.84 171 ARG A C 1
ATOM 1328 O O . ARG A 1 171 ? 5.551 17.655 -3.639 1.00 58.84 171 ARG A O 1
ATOM 1335 N N . GLY A 1 172 ? 5.311 19.634 -4.667 1.00 73.19 172 GLY A N 1
ATOM 1336 C CA . GLY A 1 172 ? 5.556 19.114 -6.017 1.00 73.19 172 GLY A CA 1
ATOM 1337 C C . GLY A 1 172 ? 6.980 18.576 -6.191 1.00 73.19 172 GLY A C 1
ATOM 1338 O O . GLY A 1 172 ? 7.183 17.556 -6.851 1.00 73.19 172 GLY A O 1
ATOM 1339 N N . ARG A 1 173 ? 7.968 19.202 -5.534 1.00 80.56 173 ARG A N 1
ATOM 1340 C CA . ARG A 1 173 ? 9.368 18.745 -5.563 1.00 80.56 173 ARG A CA 1
ATOM 1341 C C . ARG A 1 173 ? 9.574 17.405 -4.866 1.00 80.56 173 ARG A C 1
ATOM 1343 O O . ARG A 1 173 ? 10.306 16.573 -5.399 1.00 80.56 173 ARG A O 1
ATOM 1350 N N . GLU A 1 174 ? 8.959 17.188 -3.704 1.00 87.00 174 GLU A N 1
ATOM 1351 C CA . GLU A 1 174 ? 9.080 15.919 -2.973 1.00 87.00 174 GLU A CA 1
ATOM 1352 C C . GLU A 1 174 ? 8.492 14.761 -3.784 1.00 87.00 174 GLU A C 1
ATOM 1354 O O . GLU A 1 174 ? 9.179 13.766 -4.020 1.00 87.00 174 GLU A O 1
ATOM 1359 N N . PHE A 1 175 ? 7.272 14.934 -4.300 1.00 88.56 175 PHE A N 1
ATOM 1360 C CA . PHE A 1 175 ? 6.631 13.932 -5.147 1.00 88.56 175 PHE A CA 1
ATOM 1361 C C . PHE A 1 175 ? 7.449 13.648 -6.414 1.00 88.56 175 PHE A C 1
ATOM 1363 O O . PHE A 1 175 ? 7.796 12.496 -6.669 1.00 88.56 175 PHE A O 1
ATOM 1370 N N . SER A 1 176 ? 7.892 14.686 -7.133 1.00 88.88 176 SER A N 1
ATOM 1371 C CA . SER A 1 176 ? 8.762 14.528 -8.312 1.00 88.88 176 SER A CA 1
ATOM 1372 C C . SER A 1 176 ? 10.066 13.795 -7.983 1.00 88.88 176 SER A C 1
ATOM 1374 O O . SER A 1 176 ? 10.553 12.981 -8.766 1.00 88.88 176 SER A O 1
ATOM 1376 N N . THR A 1 177 ? 10.655 14.067 -6.816 1.00 91.38 177 THR A N 1
ATOM 1377 C CA . THR A 1 177 ? 11.879 13.392 -6.360 1.00 91.38 177 THR A CA 1
ATOM 1378 C C . THR A 1 177 ? 11.625 11.911 -6.099 1.00 91.38 177 THR A C 1
ATOM 1380 O O . THR A 1 177 ? 12.429 11.074 -6.519 1.00 91.38 177 THR A O 1
ATOM 1383 N N . ALA A 1 178 ? 10.500 11.583 -5.460 1.00 93.56 178 ALA A N 1
ATOM 1384 C CA . ALA A 1 178 ? 10.085 10.208 -5.215 1.00 93.56 178 ALA A CA 1
ATOM 1385 C C . ALA A 1 178 ? 9.834 9.453 -6.532 1.00 93.56 178 ALA A C 1
ATOM 1387 O O . ALA A 1 178 ? 10.341 8.342 -6.698 1.00 93.56 178 ALA A O 1
ATOM 1388 N N . VAL A 1 179 ? 9.157 10.082 -7.499 1.00 94.19 179 VAL A N 1
ATOM 1389 C CA . VAL A 1 179 ? 8.924 9.521 -8.840 1.00 94.19 179 VAL A CA 1
ATOM 1390 C C . VAL A 1 179 ? 10.246 9.260 -9.567 1.00 94.19 179 VAL A C 1
ATOM 1392 O O . VAL A 1 179 ? 10.483 8.145 -10.024 1.00 94.19 179 VAL A O 1
ATOM 1395 N N . ARG A 1 180 ? 11.179 10.222 -9.600 1.00 93.88 180 ARG A N 1
ATOM 1396 C CA . ARG A 1 180 ? 12.510 10.008 -10.209 1.00 93.88 180 ARG A CA 1
ATOM 1397 C C . ARG A 1 180 ? 13.283 8.872 -9.538 1.00 93.88 180 ARG A C 1
ATOM 1399 O O . ARG A 1 180 ? 13.978 8.113 -10.210 1.00 93.88 180 ARG A O 1
ATOM 1406 N N . ALA A 1 181 ? 13.195 8.757 -8.213 1.00 95.19 181 ALA A N 1
ATOM 1407 C CA . ALA A 1 181 ? 13.831 7.666 -7.482 1.00 95.19 181 ALA A CA 1
ATOM 1408 C C . ALA A 1 181 ? 13.205 6.304 -7.815 1.00 95.19 181 ALA A C 1
ATOM 1410 O O . ALA A 1 181 ? 13.936 5.316 -7.915 1.00 95.19 181 ALA A O 1
ATOM 1411 N N . LEU A 1 182 ? 11.886 6.255 -8.012 1.00 96.00 182 LEU A N 1
ATOM 1412 C CA . LEU A 1 182 ? 11.184 5.058 -8.461 1.00 96.00 182 LEU A CA 1
ATOM 1413 C C . LEU A 1 182 ? 11.573 4.682 -9.894 1.00 96.00 182 LEU A C 1
ATOM 1415 O O . LEU A 1 182 ? 11.928 3.533 -10.125 1.00 96.00 182 LEU A O 1
ATOM 1419 N N . LEU A 1 183 ? 11.609 5.634 -10.825 1.00 95.12 183 LEU A N 1
ATOM 1420 C CA . LEU A 1 183 ? 12.016 5.378 -12.212 1.00 95.12 183 LEU A CA 1
ATOM 1421 C C . LEU A 1 183 ? 13.449 4.835 -12.301 1.00 95.12 183 LEU A C 1
ATOM 1423 O O . LEU A 1 183 ? 13.701 3.882 -13.031 1.00 95.12 183 LEU A O 1
ATOM 1427 N N . ARG A 1 184 ? 14.380 5.349 -11.485 1.00 94.62 184 ARG A N 1
ATOM 1428 C CA . ARG A 1 184 ? 15.731 4.765 -11.373 1.00 94.62 184 ARG A CA 1
ATOM 1429 C C . ARG A 1 184 ? 15.730 3.342 -10.818 1.00 94.62 184 ARG A C 1
ATOM 1431 O O . ARG A 1 184 ? 16.570 2.547 -11.209 1.00 94.62 184 ARG A O 1
ATOM 1438 N N . PHE A 1 185 ? 14.829 3.033 -9.888 1.00 94.56 185 PHE A N 1
ATOM 1439 C CA . PHE A 1 185 ? 14.676 1.678 -9.357 1.00 94.56 185 PHE A CA 1
ATOM 1440 C C . PHE A 1 185 ? 14.077 0.718 -10.398 1.00 94.56 185 PHE A C 1
ATOM 1442 O O . PHE A 1 185 ? 14.462 -0.446 -10.443 1.00 94.56 185 PHE A O 1
ATOM 1449 N N . LEU A 1 186 ? 13.160 1.206 -11.236 1.00 93.81 186 LEU A N 1
ATOM 1450 C CA . LEU A 1 186 ? 12.548 0.440 -12.321 1.00 93.81 186 LEU A CA 1
ATOM 1451 C C . LEU A 1 186 ? 13.461 0.304 -13.543 1.00 93.81 186 LEU A C 1
ATOM 1453 O O . LEU A 1 186 ? 13.198 -0.548 -14.387 1.00 93.81 186 LEU A O 1
ATOM 1457 N N . ALA A 1 187 ? 14.530 1.094 -13.655 1.00 90.50 187 ALA A N 1
ATOM 1458 C CA . ALA A 1 187 ? 15.457 0.998 -14.774 1.00 90.50 187 ALA A CA 1
ATOM 1459 C C . ALA A 1 187 ? 16.033 -0.431 -14.904 1.00 90.50 187 ALA A C 1
ATOM 1461 O O . ALA A 1 187 ? 16.293 -1.090 -13.890 1.00 90.50 187 ALA A O 1
ATOM 1462 N N . PRO A 1 188 ? 16.220 -0.943 -16.135 1.00 81.69 188 PRO A N 1
ATOM 1463 C CA . PRO A 1 188 ? 16.958 -2.180 -16.359 1.00 81.69 188 PRO A CA 1
ATOM 1464 C C . PRO A 1 188 ? 18.337 -2.120 -15.681 1.00 81.69 188 PRO A C 1
ATOM 1466 O O . PRO A 1 188 ? 18.939 -1.045 -15.653 1.00 81.69 188 PRO A O 1
ATOM 1469 N N . PRO A 1 189 ? 18.868 -3.246 -15.171 1.00 71.00 189 PRO A N 1
ATOM 1470 C CA . PRO A 1 189 ? 20.179 -3.272 -14.517 1.00 71.00 189 PRO A CA 1
ATOM 1471 C C . PRO A 1 189 ? 21.314 -2.738 -15.411 1.00 71.00 189 PRO A C 1
ATOM 1473 O O . PRO A 1 189 ? 22.269 -2.168 -14.889 1.00 71.00 189 PRO A O 1
ATOM 1476 N N . ASP A 1 190 ? 21.157 -2.840 -16.735 1.00 71.38 190 ASP A N 1
ATOM 1477 C CA . ASP A 1 190 ? 22.146 -2.423 -17.737 1.00 71.38 190 ASP A CA 1
ATOM 1478 C C . ASP A 1 190 ? 21.860 -1.045 -18.368 1.00 71.38 190 ASP A C 1
ATOM 1480 O O . ASP A 1 190 ? 22.531 -0.638 -19.317 1.00 71.38 190 ASP A O 1
ATOM 1484 N N . ALA A 1 191 ? 20.856 -0.306 -17.883 1.00 62.59 191 ALA A N 1
ATOM 1485 C CA . ALA A 1 191 ? 20.544 1.013 -18.425 1.00 62.59 191 ALA A CA 1
ATOM 1486 C C . ALA A 1 191 ? 21.607 2.058 -18.020 1.00 62.59 191 ALA A C 1
ATOM 1488 O O . ALA A 1 191 ? 22.053 2.068 -16.865 1.00 62.59 191 ALA A O 1
ATOM 1489 N N . PRO A 1 192 ? 21.999 2.980 -18.926 1.00 49.72 192 PRO A N 1
ATOM 1490 C CA . PRO A 1 192 ? 22.911 4.063 -18.580 1.00 49.72 192 PRO A CA 1
ATOM 1491 C C . PRO A 1 192 ? 22.291 4.918 -17.469 1.00 49.72 192 PRO A C 1
ATOM 1493 O O . PRO A 1 192 ? 21.128 5.319 -17.550 1.00 49.72 192 PRO A O 1
ATOM 1496 N N . ARG A 1 193 ? 23.055 5.175 -16.401 1.00 43.53 193 ARG A N 1
ATOM 1497 C CA . ARG A 1 193 ? 22.591 6.050 -15.318 1.00 43.53 193 ARG A CA 1
ATOM 1498 C C . ARG A 1 193 ? 22.464 7.482 -15.860 1.00 43.53 193 ARG A C 1
ATOM 1500 O O . ARG A 1 193 ? 23.410 7.927 -16.509 1.00 43.53 193 ARG A O 1
ATOM 1507 N N . PRO A 1 194 ? 21.332 8.166 -15.614 1.00 47.94 194 PRO A N 1
ATOM 1508 C CA . PRO A 1 194 ? 21.160 9.560 -16.007 1.00 47.94 194 PRO A CA 1
ATOM 1509 C C . PRO A 1 194 ? 22.086 10.491 -15.221 1.00 47.94 194 PRO A C 1
ATOM 1511 O O . PRO A 1 194 ? 22.409 10.159 -14.052 1.00 47.94 194 PRO A O 1
#

pLDDT: mean 82.41, std 20.97, range [29.67, 98.44]

Foldseek 3Di:
DDDDDDDDDDDPDPPPPDDDPDDDDPPVVLLVVLQVLLVDADPCSLVSLLVQLLPPDPSSVVSSLSSVLSYDLVSCVVVLLPDDRLSSNLSSLLSNLVNPDLVCLVVVLVSSLVSLQPDPLVPDDLVSLLSSLVSLLSSCVRSHHDDPVSLVSLLVSLVVLADPPDDDDPSSVVSNVSSVVSNVVSDDPPDDDD